Protein AF-A0A974UYL1-F1 (afdb_monomer)

Radius of gyration: 29.43 Å; Cα contacts (8 Å, |Δi|>4): 191; chains: 1; bounding box: 77×41×79 Å

Mean predicted aligned error: 15.32 Å

Foldseek 3Di:
DDDDDPVVVVVVVVVVVVVVVVVVVVVVVVVVVVPPPPPPPVPPPPPPDPPDDQDDPVQVVLLVVLLVVLCVLLVADQAAEAEAAPVRVVCVVVVNDVPLFDARYDYDYRPQGSLQSSLSSQLRVLQNLLCVVQVGNVSSCVVQNDVRSSLLSQLLSVVSVRHHPPPPPPPDSPDDDPVSNVSSVVSSVSHD

pLDDT: mean 71.28, std 19.1, range [37.62, 94.44]

Structure (mmCIF, N/CA/C/O backbone):
data_AF-A0A974UYL1-F1
#
_entry.id   AF-A0A974UYL1-F1
#
loop_
_atom_site.group_PDB
_atom_site.id
_atom_site.type_symbol
_atom_site.label_atom_id
_atom_site.label_alt_id
_atom_site.label_comp_id
_atom_site.label_asym_id
_atom_site.label_entity_id
_atom_site.label_seq_id
_atom_site.pdbx_PDB_ins_code
_atom_site.Cartn_x
_atom_site.Cartn_y
_atom_site.Cartn_z
_atom_site.occupancy
_atom_site.B_iso_or_equiv
_atom_site.auth_seq_id
_atom_site.auth_comp_id
_atom_site.auth_asym_id
_atom_site.auth_atom_id
_atom_site.pdbx_PDB_model_num
ATOM 1 N N . MET A 1 1 ? 59.253 -11.471 -65.576 1.00 41.75 1 MET A N 1
ATOM 2 C CA . MET A 1 1 ? 58.438 -11.298 -64.353 1.00 41.75 1 MET A CA 1
ATOM 3 C C . MET A 1 1 ? 59.061 -10.181 -63.533 1.00 41.75 1 MET A C 1
ATOM 5 O O . MET A 1 1 ? 60.196 -10.333 -63.103 1.00 41.75 1 MET A O 1
ATOM 9 N N . VAL A 1 2 ? 58.387 -9.035 -63.416 1.00 43.97 2 VAL A N 1
ATOM 10 C CA . VAL A 1 2 ? 58.889 -7.870 -62.668 1.00 43.97 2 VAL A CA 1
ATOM 11 C C . VAL A 1 2 ? 58.332 -7.954 -61.250 1.00 43.97 2 VAL A C 1
ATOM 13 O O . VAL A 1 2 ? 57.129 -7.807 -61.052 1.00 43.97 2 VAL A O 1
ATOM 16 N N . PHE A 1 3 ? 59.191 -8.238 -60.271 1.00 47.47 3 PHE A N 1
ATOM 17 C CA . PHE A 1 3 ? 58.815 -8.229 -58.858 1.00 47.47 3 PHE A CA 1
ATOM 18 C C . PHE A 1 3 ? 58.753 -6.777 -58.362 1.00 47.47 3 PHE A C 1
ATOM 20 O O . PHE A 1 3 ? 59.776 -6.095 -58.302 1.00 47.47 3 PHE A O 1
ATOM 27 N N . LYS A 1 4 ? 57.546 -6.293 -58.033 1.00 44.91 4 LYS A N 1
ATOM 28 C CA . LYS A 1 4 ? 57.342 -4.993 -57.367 1.00 44.91 4 LYS A CA 1
ATOM 29 C C . LYS A 1 4 ? 57.967 -5.007 -55.968 1.00 44.91 4 LYS A C 1
ATOM 31 O O . LYS A 1 4 ? 57.923 -6.029 -55.280 1.00 44.91 4 LYS A O 1
ATOM 36 N N . LYS A 1 5 ? 58.543 -3.875 -55.551 1.00 52.38 5 LYS A N 1
ATOM 37 C CA . LYS A 1 5 ? 59.249 -3.741 -54.269 1.00 52.38 5 LYS A CA 1
ATOM 38 C C . LYS A 1 5 ? 58.260 -3.772 -53.089 1.00 52.38 5 LYS A C 1
ATOM 40 O O . LYS A 1 5 ? 57.139 -3.292 -53.233 1.00 52.38 5 LYS A O 1
ATOM 45 N N . PRO A 1 6 ? 58.703 -4.203 -51.890 1.00 53.56 6 PRO A N 1
ATOM 46 C CA . PRO A 1 6 ? 57.883 -4.292 -50.673 1.00 53.56 6 PRO A CA 1
ATOM 47 C C . PRO A 1 6 ? 57.124 -3.048 -50.238 1.00 53.56 6 PRO A C 1
ATOM 49 O O . PRO A 1 6 ? 56.168 -3.111 -49.472 1.00 53.56 6 PRO A O 1
ATOM 52 N N . ARG A 1 7 ? 57.569 -1.900 -50.729 1.00 51.84 7 ARG A N 1
ATOM 53 C CA . ARG A 1 7 ? 57.049 -0.593 -50.364 1.00 51.84 7 ARG A CA 1
ATOM 54 C C . ARG A 1 7 ? 55.801 -0.205 -51.164 1.00 51.84 7 ARG A C 1
ATOM 56 O O . ARG A 1 7 ? 55.046 0.646 -50.709 1.00 51.84 7 ARG A O 1
ATOM 63 N N . ASP A 1 8 ? 55.561 -0.862 -52.298 1.00 52.78 8 ASP A N 1
ATOM 64 C CA . ASP A 1 8 ? 54.453 -0.537 -53.200 1.00 52.78 8 ASP A CA 1
ATOM 65 C C . ASP A 1 8 ? 53.133 -1.165 -52.713 1.00 52.78 8 ASP A C 1
ATOM 67 O O . ASP A 1 8 ? 52.063 -0.587 -52.873 1.00 52.78 8 ASP A O 1
ATOM 71 N N . TRP A 1 9 ? 53.203 -2.301 -52.011 1.00 51.22 9 TRP A N 1
ATOM 72 C CA . TRP A 1 9 ? 52.025 -3.040 -51.535 1.00 51.22 9 TRP A CA 1
ATOM 73 C C . TRP A 1 9 ? 51.302 -2.323 -50.389 1.00 51.22 9 TRP A C 1
ATOM 75 O O . TRP A 1 9 ? 50.082 -2.390 -50.279 1.00 51.22 9 TRP A O 1
ATOM 85 N N . ALA A 1 10 ? 52.053 -1.621 -49.537 1.00 56.03 10 ALA A N 1
ATOM 86 C CA . ALA A 1 10 ? 51.500 -0.892 -48.398 1.00 56.03 10 ALA A CA 1
ATOM 87 C C . ALA A 1 10 ? 50.715 0.357 -48.834 1.00 56.03 10 ALA A C 1
ATOM 89 O O . ALA A 1 10 ? 49.712 0.701 -48.211 1.00 56.03 10 ALA A O 1
ATOM 90 N N . LEU A 1 11 ? 51.143 1.009 -49.921 1.00 56.06 11 LEU A N 1
ATOM 91 C CA . LEU A 1 11 ? 50.432 2.143 -50.514 1.00 56.06 11 LEU A CA 1
ATOM 92 C C . LEU A 1 11 ? 49.165 1.694 -51.250 1.00 56.06 11 LEU A C 1
ATOM 94 O O . LEU A 1 11 ? 48.119 2.314 -51.067 1.00 56.06 11 LEU A O 1
ATOM 98 N N . ASP A 1 12 ? 49.231 0.584 -51.991 1.00 53.94 12 ASP A N 1
ATOM 99 C CA . ASP A 1 12 ? 48.063 0.009 -52.671 1.00 53.94 12 ASP A CA 1
ATOM 100 C C . ASP A 1 12 ? 46.996 -0.473 -51.656 1.00 53.94 12 ASP A C 1
ATOM 102 O O . ASP A 1 12 ? 45.798 -0.265 -51.861 1.00 53.94 12 ASP A O 1
ATOM 106 N N . LEU A 1 13 ? 47.411 -1.031 -50.508 1.00 55.44 13 LEU A N 1
ATOM 107 C CA . LEU A 1 13 ? 46.502 -1.452 -49.433 1.00 55.44 13 LEU A CA 1
ATOM 108 C C . LEU A 1 13 ? 45.877 -0.258 -48.686 1.00 55.44 13 LEU A C 1
ATOM 110 O O . LEU A 1 13 ? 44.691 -0.286 -48.359 1.00 55.44 13 LEU A O 1
ATOM 114 N N . ALA A 1 14 ? 46.646 0.810 -48.447 1.00 55.88 14 ALA A N 1
ATOM 115 C CA . ALA A 1 14 ? 46.153 2.027 -47.800 1.00 55.88 14 ALA A CA 1
ATOM 116 C C . ALA A 1 14 ? 45.167 2.810 -48.690 1.00 55.88 14 ALA A C 1
ATOM 118 O O . ALA A 1 14 ? 44.174 3.342 -48.183 1.00 55.88 14 ALA A O 1
ATOM 119 N N . LEU A 1 15 ? 45.382 2.837 -50.014 1.00 56.31 15 LEU A N 1
ATOM 120 C CA . LEU A 1 15 ? 44.419 3.410 -50.963 1.00 56.31 15 LEU A CA 1
ATOM 121 C C . LEU A 1 15 ? 43.129 2.579 -51.054 1.00 56.31 15 LEU A C 1
ATOM 123 O O . LEU A 1 15 ? 42.038 3.144 -51.098 1.00 56.31 15 LEU A O 1
ATOM 127 N N . ALA A 1 16 ? 43.226 1.246 -51.030 1.00 55.12 16 ALA A N 1
ATOM 128 C CA . ALA A 1 16 ? 42.050 0.374 -51.046 1.00 55.12 16 ALA A CA 1
ATO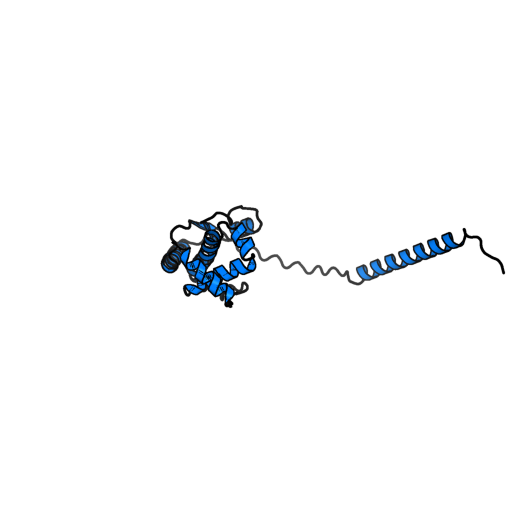M 129 C C . ALA A 1 16 ? 41.200 0.506 -49.764 1.00 55.12 16 ALA A C 1
ATOM 131 O O . ALA A 1 16 ? 39.971 0.549 -49.835 1.00 55.12 16 ALA A O 1
ATOM 132 N N . LEU A 1 17 ? 41.841 0.639 -48.597 1.00 53.53 17 LEU A N 1
ATOM 133 C CA . LEU A 1 17 ? 41.166 0.866 -47.312 1.00 53.53 17 LEU A CA 1
ATOM 134 C C . LEU A 1 17 ? 40.495 2.243 -47.234 1.00 53.53 17 LEU A C 1
ATOM 136 O O . LEU A 1 17 ? 39.366 2.347 -46.757 1.00 53.53 17 LEU A O 1
ATOM 140 N N . THR A 1 18 ? 41.139 3.296 -47.742 1.00 53.12 18 THR A N 1
ATOM 141 C CA . THR A 1 18 ? 40.546 4.645 -47.754 1.00 53.12 18 THR A CA 1
ATOM 142 C C . THR A 1 18 ? 39.384 4.765 -48.746 1.00 53.12 18 THR A C 1
ATOM 144 O O . THR A 1 18 ? 38.374 5.385 -48.412 1.00 53.12 18 THR A O 1
ATOM 147 N N . ALA A 1 19 ? 39.447 4.097 -49.903 1.00 50.91 19 ALA A N 1
ATOM 148 C CA . ALA A 1 19 ? 38.322 4.015 -50.839 1.00 50.91 19 ALA A CA 1
ATOM 149 C C . ALA A 1 19 ? 37.135 3.197 -50.281 1.00 50.91 19 ALA A C 1
ATOM 151 O O . ALA A 1 19 ? 35.979 3.568 -50.487 1.00 50.91 19 ALA A O 1
ATOM 152 N N . GLY A 1 20 ? 37.403 2.123 -49.526 1.00 45.56 20 GLY A N 1
ATOM 153 C CA . GLY A 1 20 ? 36.366 1.303 -48.884 1.00 45.56 20 GLY A CA 1
ATOM 154 C C . GLY A 1 20 ? 35.629 2.015 -47.742 1.00 45.56 20 GLY A C 1
ATOM 155 O O . GLY A 1 20 ? 34.409 1.904 -47.628 1.00 45.56 20 GLY A O 1
ATOM 156 N N . ILE A 1 21 ? 36.345 2.802 -46.930 1.00 54.41 21 ILE A N 1
ATOM 157 C CA . ILE A 1 21 ? 35.752 3.583 -45.829 1.00 54.41 21 ILE A CA 1
ATOM 158 C C . ILE A 1 21 ? 34.912 4.753 -46.371 1.00 54.41 21 ILE A C 1
ATOM 160 O O . ILE A 1 21 ? 33.841 5.040 -45.834 1.00 54.41 21 ILE A O 1
ATOM 164 N N . ALA A 1 22 ? 35.334 5.381 -47.475 1.00 48.03 22 ALA A N 1
ATOM 165 C CA . ALA A 1 22 ? 34.561 6.440 -48.125 1.00 48.03 22 ALA A CA 1
ATOM 166 C C . ALA A 1 22 ? 33.220 5.931 -48.694 1.00 48.03 22 ALA A C 1
ATOM 168 O O . ALA A 1 22 ? 32.205 6.614 -48.560 1.00 48.03 22 ALA A O 1
ATOM 169 N N . LEU A 1 23 ? 33.173 4.715 -49.256 1.00 47.19 23 LEU A N 1
ATOM 170 C CA . LEU A 1 23 ? 31.922 4.119 -49.751 1.00 47.19 23 LEU A CA 1
ATOM 171 C C . LEU A 1 23 ? 30.934 3.767 -48.623 1.00 47.19 23 LEU A C 1
ATOM 173 O O . LEU A 1 23 ? 29.727 3.947 -48.785 1.00 47.19 23 LEU A O 1
ATOM 177 N N . LEU A 1 24 ? 31.432 3.319 -47.466 1.00 47.91 24 LEU A N 1
ATOM 178 C CA . LEU A 1 24 ? 30.606 3.040 -46.283 1.00 47.91 24 LEU A CA 1
ATOM 179 C C . LEU A 1 24 ? 30.013 4.317 -45.666 1.00 47.91 24 LEU A C 1
ATOM 181 O O . LEU A 1 24 ? 28.849 4.317 -45.262 1.00 47.91 24 LEU A O 1
ATOM 185 N N . ALA A 1 25 ? 30.767 5.420 -45.652 1.00 49.16 25 ALA A N 1
ATOM 186 C CA . ALA A 1 25 ? 30.277 6.710 -45.167 1.00 49.16 25 ALA A CA 1
ATOM 187 C C . ALA A 1 25 ? 29.194 7.311 -46.084 1.00 49.16 25 ALA A C 1
ATOM 189 O O . ALA A 1 25 ? 28.197 7.838 -45.594 1.00 49.16 25 ALA A O 1
ATOM 190 N N . VAL A 1 26 ? 29.336 7.176 -47.409 1.00 51.06 26 VAL A N 1
ATOM 191 C CA . VAL A 1 26 ? 28.328 7.661 -48.372 1.00 51.06 26 VAL A CA 1
ATOM 192 C C . VAL A 1 26 ? 27.038 6.831 -48.311 1.00 51.06 26 VAL A C 1
ATOM 194 O O . VAL A 1 26 ? 25.949 7.400 -48.387 1.00 51.06 26 VAL A O 1
ATOM 197 N N . MET A 1 27 ? 27.120 5.511 -48.087 1.00 42.34 27 MET A N 1
ATOM 198 C CA . MET A 1 27 ? 25.914 4.686 -47.922 1.00 42.34 27 MET A CA 1
ATOM 199 C C . MET A 1 27 ? 25.158 4.959 -46.613 1.00 42.34 27 MET A C 1
ATOM 201 O O . MET A 1 27 ? 23.929 4.942 -46.626 1.00 42.34 27 MET A O 1
ATOM 205 N N . MET A 1 28 ? 25.837 5.274 -45.503 1.00 40.97 28 MET A N 1
ATOM 206 C CA . MET A 1 28 ? 25.134 5.630 -44.259 1.00 40.97 28 MET A CA 1
ATOM 207 C C . MET A 1 28 ? 24.399 6.974 -44.354 1.00 40.97 28 MET A C 1
ATOM 209 O O . MET A 1 28 ? 23.295 7.102 -43.829 1.00 40.97 28 MET A O 1
ATOM 213 N N . VAL A 1 29 ? 24.943 7.955 -45.081 1.00 45.56 29 VAL A N 1
ATOM 214 C CA . VAL A 1 29 ? 24.267 9.250 -45.291 1.00 45.56 29 VAL A CA 1
ATOM 215 C C . VAL A 1 29 ? 23.035 9.103 -46.198 1.00 45.56 29 VAL A C 1
ATOM 217 O O . VAL A 1 29 ? 22.019 9.753 -45.959 1.00 45.56 29 VAL A O 1
ATOM 220 N N . ALA A 1 30 ? 23.069 8.200 -47.184 1.00 45.12 30 ALA A N 1
ATOM 221 C CA . ALA A 1 30 ? 21.924 7.941 -48.062 1.00 45.12 30 ALA A CA 1
ATOM 222 C C . ALA A 1 30 ? 20.761 7.217 -47.353 1.00 45.12 30 ALA A C 1
ATOM 224 O O . ALA A 1 30 ? 19.601 7.508 -47.640 1.00 45.12 30 ALA A O 1
ATOM 225 N N . VAL A 1 31 ? 21.045 6.329 -46.391 1.00 44.03 31 VAL A N 1
ATOM 226 C CA . VAL A 1 31 ? 19.997 5.659 -45.594 1.00 44.03 31 VAL A CA 1
ATOM 227 C C . VAL A 1 31 ? 19.346 6.625 -44.598 1.00 44.03 31 VAL A C 1
ATOM 229 O O . VAL A 1 31 ? 18.134 6.572 -44.411 1.00 44.03 31 VAL A O 1
ATOM 232 N N . VAL A 1 32 ? 20.106 7.565 -44.027 1.00 45.31 32 VAL A N 1
ATOM 233 C CA . VAL A 1 32 ? 19.565 8.574 -43.096 1.00 45.31 32 VAL A CA 1
ATOM 234 C C . VAL A 1 32 ? 18.711 9.631 -43.815 1.00 45.31 32 VAL A C 1
ATOM 236 O O . VAL A 1 32 ? 17.744 10.131 -43.243 1.00 45.31 32 VAL A O 1
ATOM 239 N N . LEU A 1 33 ? 19.000 9.939 -45.085 1.00 44.81 33 LEU A N 1
ATOM 240 C CA . LEU A 1 33 ? 18.222 10.909 -45.870 1.00 44.81 33 LEU A CA 1
ATOM 241 C C . LEU A 1 33 ? 16.961 10.319 -46.526 1.00 44.81 33 LEU A C 1
ATOM 243 O O . LEU A 1 33 ? 16.044 11.074 -46.839 1.00 44.81 33 LEU A O 1
ATOM 247 N N . ALA A 1 34 ? 16.869 8.998 -46.703 1.00 44.62 34 ALA A N 1
ATOM 248 C CA . ALA A 1 34 ? 15.691 8.357 -47.299 1.00 44.62 34 ALA A CA 1
ATOM 249 C C . ALA A 1 34 ? 14.538 8.111 -46.302 1.00 44.62 34 ALA A C 1
ATOM 251 O O . ALA A 1 34 ? 13.415 7.847 -46.726 1.00 44.62 34 ALA A O 1
ATOM 252 N N . THR A 1 35 ? 14.779 8.225 -44.991 1.00 49.81 35 THR A N 1
ATOM 253 C CA . THR A 1 35 ? 13.751 8.049 -43.942 1.00 49.81 35 THR A CA 1
ATOM 254 C C . THR A 1 35 ? 13.402 9.341 -43.199 1.00 49.81 35 THR A C 1
ATOM 256 O O . THR A 1 35 ? 12.561 9.332 -42.306 1.00 49.81 35 THR A O 1
ATOM 259 N N . GLY A 1 36 ? 14.043 10.457 -43.549 1.00 44.50 36 GLY A N 1
ATOM 260 C CA . GLY A 1 36 ? 13.916 11.740 -42.863 1.00 44.50 36 GLY A CA 1
ATOM 261 C C . GLY A 1 36 ? 12.903 12.683 -43.503 1.00 44.50 36 GLY A C 1
ATOM 262 O O . GLY A 1 36 ? 13.255 13.811 -43.831 1.00 44.50 36 GLY A O 1
ATOM 263 N N . ALA A 1 37 ? 11.652 12.256 -43.676 1.00 47.06 37 ALA A N 1
ATOM 264 C CA . ALA A 1 37 ? 10.565 13.228 -43.681 1.00 47.06 37 ALA A CA 1
ATOM 265 C C . ALA A 1 37 ? 10.282 13.557 -42.207 1.00 47.06 37 ALA A C 1
ATOM 267 O O . ALA A 1 37 ? 9.832 12.667 -41.482 1.00 47.06 37 ALA A O 1
ATOM 268 N N . PRO A 1 38 ? 10.549 14.780 -41.713 1.00 46.09 38 PRO A N 1
ATOM 269 C CA . PRO A 1 38 ? 10.003 15.179 -40.435 1.00 46.09 38 PRO A CA 1
ATOM 270 C C . PRO A 1 38 ? 8.501 15.318 -40.658 1.00 46.09 38 PRO A C 1
ATOM 272 O O . PRO A 1 38 ? 8.006 16.357 -41.092 1.00 46.09 38 PRO A O 1
ATOM 275 N N . CYS A 1 39 ? 7.755 14.255 -40.373 1.00 41.88 39 CYS A N 1
ATOM 276 C CA . CYS A 1 39 ? 6.398 14.431 -39.906 1.00 41.88 39 CYS A CA 1
ATOM 277 C C . CYS A 1 39 ? 6.520 15.241 -38.613 1.00 41.88 39 CYS A C 1
ATOM 279 O O . CYS A 1 39 ? 6.603 14.685 -37.522 1.00 41.88 39 CYS A O 1
ATOM 281 N N . VAL A 1 40 ? 6.538 16.569 -38.741 1.00 45.91 40 VAL A N 1
ATOM 282 C CA . VAL A 1 40 ? 5.974 17.449 -37.726 1.00 45.91 40 VAL A CA 1
ATOM 283 C C . VAL A 1 40 ? 4.478 17.158 -37.775 1.00 45.91 40 VAL A C 1
ATOM 285 O O . VAL A 1 40 ? 3.688 17.900 -38.345 1.00 45.91 40 VAL A O 1
ATOM 288 N N . ALA A 1 41 ? 4.103 15.974 -37.290 1.00 45.50 41 ALA A N 1
ATOM 289 C CA . ALA A 1 41 ? 2.798 15.818 -36.706 1.00 45.50 41 ALA A CA 1
ATOM 290 C C . ALA A 1 41 ? 2.812 16.841 -35.580 1.00 45.50 41 ALA A C 1
ATOM 292 O O . ALA A 1 41 ? 3.700 16.774 -34.723 1.00 45.50 41 ALA A O 1
ATOM 293 N N . ASP A 1 42 ? 1.922 17.829 -35.663 1.00 43.34 42 ASP A N 1
ATOM 294 C CA . ASP A 1 42 ? 1.614 18.693 -34.536 1.00 43.34 42 ASP A CA 1
ATOM 295 C C . ASP A 1 42 ? 1.589 17.797 -33.305 1.00 43.34 42 ASP A C 1
ATOM 297 O O . ASP A 1 42 ? 0.796 16.850 -33.237 1.00 43.34 42 ASP A O 1
ATOM 301 N N . ALA A 1 43 ? 2.558 17.996 -32.405 1.00 45.06 43 ALA A N 1
ATOM 302 C CA . ALA A 1 43 ? 2.572 17.268 -31.155 1.00 45.06 43 ALA A CA 1
ATOM 303 C C . ALA A 1 43 ? 1.183 17.512 -30.565 1.00 45.06 43 ALA A C 1
ATOM 305 O O . ALA A 1 43 ? 0.829 18.687 -30.423 1.00 45.06 43 ALA A O 1
ATOM 306 N N . PRO A 1 44 ? 0.369 16.463 -30.326 1.00 45.66 44 PRO A N 1
ATOM 307 C CA . PRO A 1 44 ? -0.966 16.660 -29.798 1.00 45.66 44 PRO A CA 1
ATOM 308 C C . PRO A 1 44 ? -0.799 17.543 -28.576 1.00 45.66 44 PRO A C 1
ATOM 310 O O . PRO A 1 44 ? 0.011 17.222 -27.699 1.00 45.66 44 PRO A O 1
ATOM 313 N N . GLU A 1 45 ? -1.455 18.705 -28.612 1.00 41.84 45 GLU A N 1
ATOM 314 C CA . GLU A 1 45 ? -1.390 19.702 -27.558 1.00 41.84 45 GLU A CA 1
ATOM 315 C C . GLU A 1 45 ? -1.572 18.939 -26.253 1.00 41.84 45 GLU A C 1
ATOM 317 O O . GLU A 1 45 ? -2.584 18.253 -26.077 1.00 41.84 45 GLU A O 1
ATOM 322 N N . ARG A 1 46 ? -0.504 18.900 -25.438 1.00 37.62 46 ARG A N 1
ATOM 323 C CA . ARG A 1 46 ? -0.451 18.041 -24.254 1.00 37.62 46 ARG A CA 1
ATOM 324 C C . ARG A 1 46 ? -1.734 18.362 -23.485 1.00 37.62 46 ARG A C 1
ATOM 326 O O . ARG A 1 46 ? -1.906 19.547 -23.183 1.00 37.62 46 ARG A O 1
ATOM 333 N N . PRO A 1 47 ? -2.647 17.390 -23.259 1.00 43.56 47 PRO A N 1
ATOM 334 C CA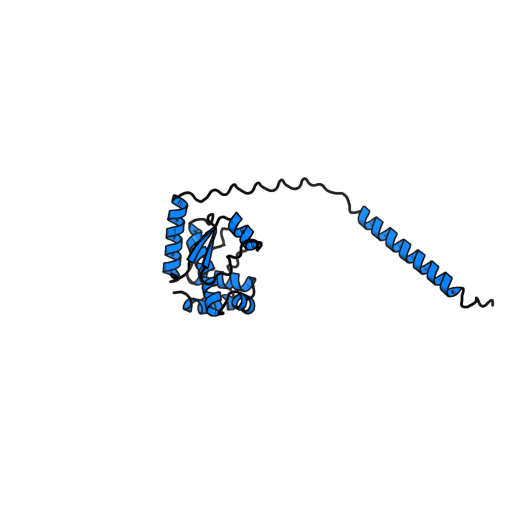 . PRO A 1 47 ? -3.918 17.671 -22.608 1.00 43.56 47 PRO A CA 1
ATOM 335 C C . PRO A 1 47 ? -3.611 18.514 -21.383 1.00 43.56 47 PRO A C 1
ATOM 337 O O . PRO A 1 47 ? -2.741 18.117 -20.602 1.00 43.56 47 PRO A O 1
ATOM 340 N N . GLN A 1 48 ? -4.202 19.711 -21.289 1.00 38.00 48 GLN A N 1
ATOM 341 C CA . GLN A 1 48 ? -3.974 20.558 -20.125 1.00 38.00 48 GLN A CA 1
ATOM 342 C C . GLN A 1 48 ? -4.222 19.682 -18.903 1.00 38.00 48 GLN A C 1
ATOM 344 O O . GLN A 1 48 ? -5.301 19.090 -18.798 1.00 38.00 48 GLN A O 1
ATOM 349 N N . GLU A 1 49 ? -3.203 19.542 -18.048 1.00 42.47 49 GLU A N 1
ATOM 350 C CA . GLU A 1 49 ? -3.354 18.822 -16.790 1.00 42.47 49 GLU A CA 1
ATOM 351 C C . GLU A 1 49 ? -4.614 19.380 -16.124 1.00 42.47 49 GLU A C 1
ATOM 353 O O . GLU A 1 49 ? -4.732 20.609 -15.991 1.00 42.47 49 GLU A O 1
ATOM 358 N N . PRO A 1 50 ? -5.602 18.524 -15.803 1.00 39.28 50 PRO A N 1
ATOM 359 C CA . PRO A 1 50 ? -6.804 18.968 -15.127 1.00 39.28 50 PRO A CA 1
ATOM 360 C C . PRO A 1 50 ? -6.378 19.819 -13.941 1.00 39.28 50 PRO A C 1
ATOM 362 O O . PRO A 1 50 ? -5.511 19.413 -13.178 1.00 39.28 50 PRO A O 1
ATOM 365 N N . LYS A 1 51 ? -6.934 21.022 -13.803 1.00 38.34 51 LYS A N 1
ATOM 366 C CA . LYS A 1 51 ? -6.609 21.890 -12.673 1.00 38.34 51 LYS A CA 1
ATOM 367 C C . LYS A 1 51 ? -7.076 21.175 -11.405 1.00 38.34 51 LYS A C 1
ATOM 369 O O . LYS A 1 51 ? -8.276 21.147 -11.132 1.00 38.34 51 LYS A O 1
ATOM 374 N N . ILE A 1 52 ? -6.153 20.557 -10.673 1.00 46.62 52 ILE A N 1
ATOM 375 C CA . ILE A 1 52 ? -6.492 19.717 -9.528 1.00 46.62 52 ILE A CA 1
ATOM 376 C C . ILE A 1 52 ? -6.826 20.635 -8.360 1.00 46.62 52 ILE A C 1
ATOM 378 O O . ILE A 1 52 ? -5.973 21.195 -7.675 1.00 46.62 52 ILE A O 1
ATOM 382 N N . THR A 1 53 ? -8.117 20.854 -8.164 1.00 48.31 53 THR A N 1
ATOM 383 C CA . THR A 1 53 ? -8.633 21.484 -6.954 1.00 48.31 53 THR A CA 1
ATOM 384 C C . THR A 1 53 ? -8.668 20.462 -5.829 1.00 48.31 53 THR A C 1
ATOM 386 O O . THR A 1 53 ? -9.093 19.328 -6.047 1.00 48.31 53 THR A O 1
ATOM 389 N N . ALA A 1 54 ? -8.271 20.877 -4.622 1.00 51.50 54 ALA A N 1
ATOM 390 C CA . ALA A 1 54 ? -8.427 20.064 -3.421 1.00 51.50 54 ALA A CA 1
ATOM 391 C C . ALA A 1 54 ? -9.867 19.514 -3.326 1.00 51.50 54 ALA A C 1
ATOM 393 O O . ALA A 1 54 ? -10.815 20.246 -3.645 1.00 51.50 54 ALA A O 1
ATOM 394 N N . PRO A 1 55 ? -10.048 18.251 -2.904 1.00 56.50 55 PRO A N 1
ATOM 395 C CA . PRO A 1 55 ? -11.364 17.638 -2.811 1.00 56.50 55 PRO A CA 1
ATOM 396 C C . PRO A 1 55 ? -12.282 18.491 -1.933 1.00 56.50 55 PRO A C 1
ATOM 398 O O . PRO A 1 55 ? -11.892 18.945 -0.856 1.00 56.50 55 PRO A O 1
ATOM 401 N N . GLY A 1 56 ? -13.511 18.724 -2.402 1.00 56.47 56 GLY A N 1
ATOM 402 C CA . GLY A 1 56 ? -14.520 19.428 -1.614 1.00 56.47 56 GLY A CA 1
ATOM 403 C C . GLY A 1 56 ? -14.828 18.693 -0.297 1.00 56.47 56 GLY A C 1
ATOM 404 O O . GLY A 1 56 ? -14.590 17.489 -0.195 1.00 56.47 56 GLY A O 1
ATOM 405 N N . PRO A 1 57 ? -15.423 19.365 0.705 1.00 61.34 57 PRO A N 1
ATOM 406 C CA . PRO A 1 57 ? -15.598 18.813 2.056 1.00 61.34 57 PRO A CA 1
ATOM 407 C C . PRO A 1 57 ? -16.353 17.472 2.094 1.00 61.34 57 PRO A C 1
ATOM 409 O O . PRO A 1 57 ? -15.985 16.575 2.841 1.00 61.34 57 PRO A O 1
ATOM 412 N N . LYS A 1 58 ? -17.338 17.265 1.207 1.00 61.41 58 LYS A N 1
ATOM 413 C CA . LYS A 1 58 ? -18.068 15.985 1.103 1.00 61.41 58 LYS A CA 1
ATOM 414 C C . LYS A 1 58 ? -17.188 14.803 0.673 1.00 61.41 58 LYS A C 1
ATOM 416 O O . LYS A 1 58 ? -17.469 13.668 1.047 1.00 61.41 58 LYS A O 1
ATOM 421 N N . VAL A 1 59 ? -16.157 15.061 -0.132 1.00 73.19 59 VAL A N 1
ATOM 422 C CA . VAL A 1 59 ? -15.197 14.040 -0.573 1.00 73.19 59 VAL A CA 1
ATOM 423 C C . VAL A 1 59 ? -14.249 13.698 0.578 1.00 73.19 59 VAL A C 1
ATOM 425 O O . VAL A 1 59 ? -14.002 12.522 0.813 1.00 73.19 59 VAL A O 1
ATOM 428 N N . GLN A 1 60 ? -13.831 14.692 1.368 1.00 78.38 60 GLN A N 1
ATOM 429 C CA . GLN A 1 60 ? -12.982 14.490 2.550 1.00 78.38 60 GLN A CA 1
ATOM 430 C C . GLN A 1 60 ? -13.683 13.688 3.660 1.00 78.38 60 GLN A C 1
ATOM 432 O O . GLN A 1 60 ? -13.083 12.775 4.230 1.00 78.38 60 GLN A O 1
ATOM 437 N N . ASP A 1 61 ? -14.961 13.963 3.939 1.00 85.12 61 ASP A N 1
ATOM 438 C CA . ASP A 1 61 ? -15.741 13.202 4.932 1.00 85.12 61 ASP A CA 1
ATOM 439 C C . ASP A 1 61 ? -15.856 11.723 4.541 1.00 85.12 61 ASP A C 1
ATOM 441 O O . ASP A 1 61 ? -15.729 10.806 5.355 1.00 85.12 61 ASP A O 1
ATOM 445 N N . CYS A 1 62 ? -16.091 11.488 3.254 1.00 88.19 62 CYS A N 1
ATOM 446 C CA . CYS A 1 62 ? -16.188 10.162 2.681 1.00 88.19 62 CYS A CA 1
ATOM 447 C C . CYS A 1 62 ? -14.848 9.415 2.721 1.00 88.19 62 CYS A C 1
ATOM 449 O O . CYS A 1 62 ? -14.792 8.302 3.236 1.00 88.19 62 CYS A O 1
ATOM 451 N N . GLN A 1 63 ? -13.772 10.055 2.264 1.00 88.81 63 GLN A N 1
ATOM 452 C CA . GLN A 1 63 ? -12.402 9.548 2.344 1.00 88.81 63 GLN A CA 1
ATOM 453 C C . GLN A 1 63 ? -12.013 9.180 3.783 1.00 88.81 63 GLN A C 1
ATOM 455 O O . GLN A 1 63 ? -11.477 8.102 4.024 1.00 88.81 63 GLN A O 1
ATOM 460 N N . THR A 1 64 ? -12.361 10.022 4.759 1.00 90.75 64 THR A N 1
ATOM 461 C CA . THR A 1 64 ? -12.115 9.749 6.183 1.00 90.75 64 THR A CA 1
ATOM 462 C C . THR A 1 64 ? -12.835 8.485 6.659 1.00 90.75 64 THR A C 1
ATOM 464 O O . THR A 1 64 ? -12.237 7.646 7.334 1.00 90.75 64 THR A O 1
ATOM 467 N N . ARG A 1 65 ? -14.111 8.314 6.291 1.00 93.69 65 ARG A N 1
ATOM 468 C CA . ARG A 1 65 ? -14.899 7.129 6.663 1.00 93.69 65 ARG A CA 1
ATOM 469 C C . ARG A 1 65 ? -14.354 5.851 6.025 1.00 93.69 65 ARG A C 1
ATOM 471 O O . ARG A 1 65 ? -14.247 4.836 6.705 1.00 93.69 65 ARG A O 1
ATOM 478 N N . GLU A 1 66 ? -14.021 5.885 4.739 1.00 93.00 66 GLU A N 1
ATOM 479 C CA . GLU A 1 66 ? -13.492 4.707 4.043 1.00 93.00 66 GLU A CA 1
ATOM 480 C C . GLU A 1 66 ? -12.086 4.343 4.532 1.00 93.00 66 GLU A C 1
ATOM 482 O O . GLU A 1 66 ? -11.769 3.162 4.665 1.00 93.00 66 GLU A O 1
ATOM 487 N N . LEU A 1 67 ? -11.271 5.336 4.904 1.00 93.75 67 LEU A N 1
ATOM 488 C CA . LEU A 1 67 ? -10.010 5.080 5.590 1.00 93.75 67 LEU A CA 1
ATOM 489 C C . LEU A 1 67 ? -10.243 4.389 6.941 1.00 93.75 67 LEU A C 1
ATOM 491 O O . LEU A 1 67 ? -9.572 3.406 7.235 1.00 93.75 67 LEU A O 1
ATOM 495 N N . ALA A 1 68 ? -11.197 4.860 7.751 1.00 94.12 68 ALA A N 1
ATOM 496 C CA . ALA A 1 68 ? -11.535 4.207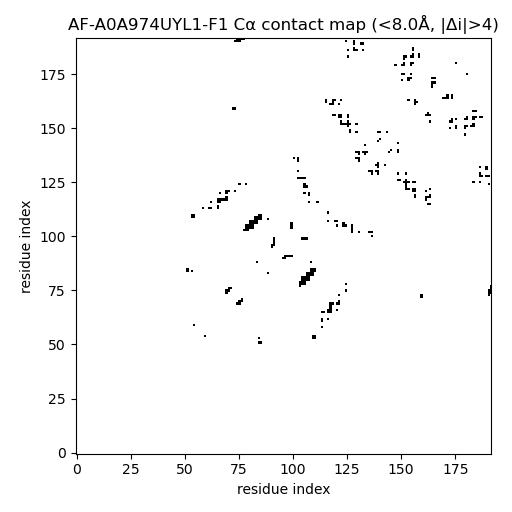 9.018 1.00 94.12 68 ALA A CA 1
ATOM 497 C C . ALA A 1 68 ? -11.987 2.752 8.808 1.00 94.12 68 ALA A C 1
ATOM 499 O O . ALA A 1 68 ? -11.500 1.858 9.491 1.00 94.12 68 ALA A O 1
ATOM 500 N N . LYS A 1 69 ? -12.820 2.495 7.792 1.00 93.50 69 LYS A N 1
ATOM 501 C CA . LYS A 1 69 ? -13.231 1.138 7.411 1.00 93.50 69 LYS A CA 1
ATOM 502 C C . LYS A 1 69 ? -12.038 0.249 7.053 1.00 93.50 69 LYS A C 1
ATOM 504 O O . LYS A 1 69 ? -11.999 -0.896 7.488 1.00 93.50 69 LYS A O 1
ATOM 509 N N . ALA A 1 70 ? -11.077 0.751 6.274 1.00 92.44 70 ALA A N 1
ATOM 510 C CA . ALA A 1 70 ? -9.864 -0.008 5.972 1.00 92.44 70 ALA A CA 1
ATOM 511 C C . ALA A 1 70 ? -9.099 -0.361 7.245 1.00 92.44 70 ALA A C 1
ATOM 513 O O . ALA A 1 70 ? -8.779 -1.527 7.439 1.00 92.44 70 ALA A O 1
ATOM 514 N N . ARG A 1 71 ? -8.881 0.622 8.129 1.00 94.44 71 ARG A N 1
ATOM 515 C CA . ARG A 1 71 ? -8.205 0.406 9.415 1.00 94.44 71 ARG A CA 1
ATOM 516 C C . ARG A 1 71 ? -8.895 -0.668 10.247 1.00 94.44 71 ARG A C 1
ATOM 518 O O . ARG A 1 71 ? -8.215 -1.554 10.740 1.00 94.44 71 ARG A O 1
ATOM 525 N N . ASP A 1 72 ? -10.221 -0.624 10.347 1.00 93.88 72 ASP A N 1
ATOM 526 C CA . ASP A 1 72 ? -11.005 -1.594 11.117 1.00 93.88 72 ASP A CA 1
ATOM 527 C C . ASP A 1 72 ? -10.937 -3.009 10.520 1.00 93.88 72 ASP A C 1
ATOM 529 O O . ASP A 1 72 ? -10.856 -3.992 11.252 1.00 93.88 72 ASP A O 1
ATOM 533 N N . ILE A 1 73 ? -10.965 -3.124 9.188 1.00 91.00 73 ILE A N 1
ATOM 534 C CA . ILE A 1 73 ? -10.921 -4.414 8.486 1.00 91.00 73 ILE A CA 1
ATOM 535 C C . ILE A 1 73 ? -9.526 -5.036 8.560 1.00 91.00 73 ILE A C 1
ATOM 537 O O . ILE A 1 73 ? -9.398 -6.230 8.830 1.00 91.00 73 ILE A O 1
ATOM 541 N N . THR A 1 74 ? -8.486 -4.244 8.300 1.00 88.94 74 THR A N 1
ATOM 542 C CA . THR A 1 74 ? -7.105 -4.733 8.323 1.00 88.94 74 THR A CA 1
ATOM 543 C C . THR A 1 74 ? -6.553 -4.821 9.738 1.00 88.94 74 THR A C 1
ATOM 545 O O . THR A 1 74 ? -5.538 -5.475 9.937 1.00 88.94 74 THR A O 1
ATOM 548 N N . GLY A 1 75 ? -7.180 -4.144 10.704 1.00 89.94 75 GLY A N 1
ATOM 549 C CA . GLY A 1 75 ? -6.624 -3.909 12.029 1.00 89.94 75 GLY A CA 1
ATOM 550 C C . GLY A 1 75 ? -5.322 -3.124 11.945 1.00 89.94 75 GLY A C 1
ATOM 551 O O . GLY A 1 75 ? -4.357 -3.557 12.539 1.00 89.94 75 GLY A O 1
ATOM 552 N N . GLU A 1 76 ? -5.240 -2.059 11.136 1.00 89.94 76 GLU A N 1
ATOM 553 C CA . GLU A 1 76 ? -4.055 -1.184 11.084 1.00 89.94 76 GLU A CA 1
ATOM 554 C C . GLU A 1 76 ? -4.409 0.210 11.595 1.00 89.94 76 GLU A C 1
ATOM 556 O O . GLU A 1 76 ? -5.050 1.000 10.903 1.00 89.94 76 GLU A O 1
ATOM 561 N N . HIS A 1 77 ? -3.962 0.547 12.799 1.00 87.19 77 HIS A N 1
ATOM 562 C CA . HIS A 1 77 ? -4.284 1.813 13.450 1.00 87.19 77 HIS A CA 1
ATOM 563 C C . HIS A 1 77 ? -3.053 2.687 13.726 1.00 87.19 77 HIS A C 1
ATOM 565 O O . HIS A 1 77 ? -3.210 3.893 13.943 1.00 87.19 77 HIS A O 1
ATOM 571 N N . GLU A 1 78 ? -1.842 2.126 13.671 1.00 87.62 78 GLU A N 1
ATOM 572 C CA . GLU A 1 78 ? -0.597 2.818 14.042 1.00 87.62 78 GLU A CA 1
ATOM 573 C C . GLU A 1 78 ? 0.012 3.651 12.898 1.00 87.62 78 GLU A C 1
ATOM 575 O O . GLU A 1 78 ? 0.818 4.547 13.147 1.00 87.62 78 GLU A O 1
ATOM 580 N N . VAL A 1 79 ? -0.368 3.389 11.645 1.00 87.75 79 VAL A N 1
ATOM 581 C CA . VAL A 1 79 ? 0.171 4.092 10.468 1.00 87.75 79 VAL A CA 1
ATOM 582 C C . VAL A 1 79 ? -0.320 5.539 10.364 1.00 87.75 79 VAL A C 1
ATOM 584 O O . VAL A 1 79 ? -1.516 5.830 10.493 1.00 87.75 79 VAL A O 1
ATOM 587 N N . ARG A 1 80 ? 0.599 6.459 10.044 1.00 90.38 80 ARG A N 1
ATOM 588 C CA . ARG A 1 80 ? 0.273 7.833 9.632 1.00 90.38 80 ARG A CA 1
ATOM 589 C C . ARG A 1 80 ? -0.181 7.827 8.175 1.00 90.38 80 ARG A C 1
ATOM 591 O O . ARG A 1 80 ? 0.528 7.300 7.326 1.00 90.38 80 ARG A O 1
ATOM 598 N N . 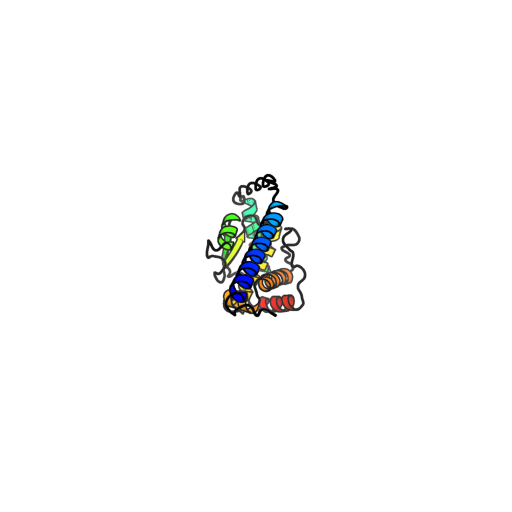VAL A 1 81 ? -1.329 8.437 7.885 1.00 90.00 81 VAL A N 1
ATOM 599 C CA . VAL A 1 81 ? -1.841 8.581 6.515 1.00 90.00 81 VAL A CA 1
ATOM 600 C C . VAL A 1 81 ? -1.792 10.045 6.115 1.00 90.00 81 VAL A C 1
ATOM 602 O O . VAL A 1 81 ? -2.461 10.874 6.733 1.00 90.00 81 VAL A O 1
ATOM 605 N N . ASP A 1 82 ? -1.016 10.339 5.079 1.00 89.12 82 ASP A N 1
ATOM 606 C CA . ASP A 1 82 ? -0.880 11.675 4.518 1.00 89.12 82 ASP A CA 1
ATOM 607 C C . ASP A 1 82 ? -1.649 11.759 3.194 1.00 89.12 82 ASP A C 1
ATOM 609 O O . ASP A 1 82 ? -1.469 10.940 2.291 1.00 89.12 82 ASP A O 1
ATOM 613 N N . TRP A 1 83 ? -2.498 12.778 3.075 1.00 87.12 83 TRP A N 1
ATOM 614 C CA . TRP A 1 83 ? -3.233 13.077 1.850 1.00 87.12 83 TRP A CA 1
ATOM 615 C C . TRP A 1 83 ? -2.434 14.060 1.002 1.00 87.12 83 TRP A C 1
ATOM 617 O O . TRP A 1 83 ? -2.129 15.164 1.458 1.00 87.12 83 TRP A O 1
ATOM 627 N N . VAL A 1 84 ? -2.105 13.678 -0.230 1.00 84.44 84 VAL A N 1
ATOM 628 C CA . VAL A 1 84 ? -1.282 14.501 -1.132 1.00 84.44 84 VAL A CA 1
ATOM 629 C C . VAL A 1 84 ? -1.991 14.744 -2.456 1.00 84.44 84 VAL A C 1
ATOM 631 O O . VAL A 1 84 ? -2.749 13.898 -2.923 1.00 84.44 84 VAL A O 1
ATOM 634 N N . THR A 1 85 ? -1.750 15.891 -3.092 1.00 83.50 85 THR A N 1
ATOM 635 C CA . THR A 1 85 ? -2.282 16.118 -4.444 1.00 83.50 85 THR A CA 1
ATOM 636 C C . THR A 1 85 ? -1.565 15.221 -5.461 1.00 83.50 85 THR A C 1
ATOM 638 O O . THR A 1 85 ? -0.418 14.833 -5.217 1.00 83.50 85 THR A O 1
ATOM 641 N N . PRO A 1 86 ? -2.176 14.904 -6.613 1.00 80.00 86 PRO A N 1
ATOM 642 C CA . PRO A 1 86 ? -1.520 14.136 -7.672 1.00 80.00 86 PRO A CA 1
ATOM 643 C C . PRO A 1 86 ? -0.203 14.763 -8.142 1.00 80.00 86 PRO A C 1
ATOM 645 O O . PRO A 1 86 ? 0.758 14.047 -8.404 1.00 80.00 86 PRO A O 1
ATOM 648 N N . GLU A 1 87 ? -0.092 16.095 -8.177 1.00 79.69 87 GLU A N 1
ATOM 649 C CA . GLU A 1 87 ? 1.171 16.764 -8.511 1.00 79.69 87 GLU A CA 1
ATOM 650 C C . GLU A 1 87 ? 2.240 16.538 -7.442 1.00 79.69 87 GLU A C 1
ATOM 652 O O . GLU A 1 87 ? 3.411 16.344 -7.767 1.00 79.69 87 GLU A O 1
ATOM 657 N N . ALA A 1 88 ? 1.858 16.562 -6.161 1.00 78.62 88 ALA A N 1
ATOM 658 C CA . ALA A 1 88 ? 2.778 16.253 -5.073 1.00 78.62 88 ALA A CA 1
ATOM 659 C C . ALA A 1 88 ? 3.232 14.785 -5.134 1.00 78.62 88 ALA A C 1
ATOM 661 O O . ALA A 1 88 ? 4.432 14.533 -5.039 1.00 78.62 88 ALA A O 1
ATOM 662 N N . ALA A 1 89 ? 2.311 13.850 -5.392 1.00 77.75 89 ALA A N 1
ATOM 663 C CA . ALA A 1 89 ? 2.632 12.440 -5.605 1.00 77.75 89 ALA A CA 1
ATOM 664 C C . ALA A 1 89 ? 3.593 12.243 -6.793 1.00 77.75 89 ALA A C 1
ATOM 666 O O . ALA A 1 89 ? 4.605 11.559 -6.653 1.00 77.75 89 ALA A O 1
ATOM 667 N N . ASN A 1 90 ? 3.340 12.902 -7.930 1.00 73.75 90 ASN A N 1
ATOM 668 C CA . ASN A 1 90 ? 4.195 12.828 -9.119 1.00 73.75 90 ASN A CA 1
ATOM 669 C C . ASN A 1 90 ? 5.607 13.372 -8.872 1.00 73.75 90 ASN A C 1
ATOM 671 O O . ASN A 1 90 ? 6.580 12.739 -9.282 1.00 73.75 90 ASN A O 1
ATOM 675 N N . ARG A 1 91 ? 5.744 14.511 -8.179 1.00 74.81 91 ARG A N 1
ATOM 676 C CA . ARG A 1 91 ? 7.066 15.037 -7.793 1.00 74.81 91 ARG A CA 1
ATOM 677 C C . ARG A 1 91 ? 7.804 14.083 -6.859 1.00 74.81 91 ARG A C 1
ATOM 679 O O . ARG A 1 91 ? 9.000 13.861 -7.026 1.00 74.81 91 ARG A O 1
ATOM 686 N N . GLU A 1 92 ? 7.101 13.494 -5.893 1.00 70.88 92 GLU A N 1
ATOM 687 C CA . GLU A 1 92 ? 7.695 12.497 -5.001 1.00 70.88 92 GLU A CA 1
ATOM 688 C C . GLU A 1 92 ? 8.152 11.235 -5.776 1.00 70.88 92 GLU A C 1
ATOM 690 O O . GLU A 1 92 ? 9.269 10.769 -5.555 1.00 70.88 92 GLU A O 1
ATOM 695 N N . LEU A 1 93 ? 7.366 10.731 -6.742 1.00 67.31 93 LEU A N 1
ATOM 696 C CA . LEU A 1 93 ? 7.749 9.604 -7.618 1.00 67.31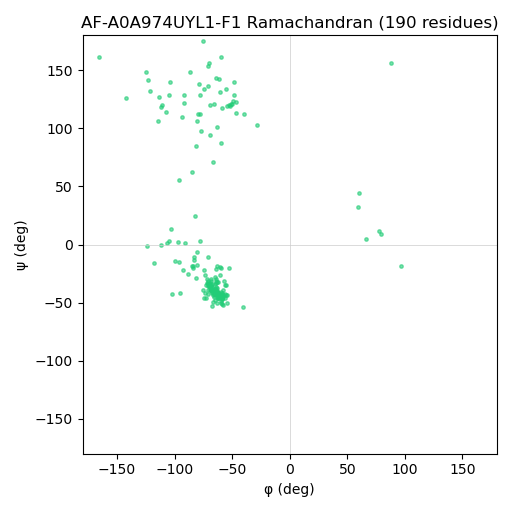 93 LEU A CA 1
ATOM 697 C C . LEU A 1 93 ? 8.974 9.908 -8.493 1.00 67.31 93 LEU A C 1
ATOM 699 O O . LEU A 1 93 ? 9.770 9.018 -8.788 1.00 67.31 93 LEU A O 1
ATOM 703 N N . GLN A 1 94 ? 9.145 11.167 -8.897 1.00 67.62 94 GLN A N 1
ATOM 704 C CA . GLN A 1 94 ? 10.312 11.636 -9.650 1.00 67.62 94 GLN A CA 1
ATOM 705 C C . GLN A 1 94 ? 11.550 11.857 -8.760 1.00 67.62 94 GLN A C 1
ATOM 707 O O . GLN A 1 94 ? 12.599 12.269 -9.251 1.00 67.62 94 GLN A O 1
ATOM 712 N N . GLY A 1 95 ? 11.456 11.551 -7.460 1.00 62.88 95 GLY A N 1
ATOM 713 C CA . GLY A 1 95 ? 12.548 11.692 -6.499 1.00 62.88 95 GLY A CA 1
ATOM 714 C C . GLY A 1 95 ? 12.765 13.125 -6.010 1.00 62.88 95 GLY A C 1
ATOM 715 O O . GLY A 1 95 ? 13.746 13.389 -5.318 1.00 62.88 95 GLY A O 1
ATOM 716 N N . GLU A 1 96 ? 11.861 14.052 -6.334 1.00 53.59 96 GLU A N 1
ATOM 717 C CA . GLU A 1 96 ? 11.960 15.460 -5.935 1.00 53.59 96 GLU A CA 1
ATOM 718 C C . GLU A 1 96 ? 11.425 15.713 -4.517 1.00 53.59 96 GLU A C 1
ATOM 720 O O . GLU A 1 96 ? 11.655 16.778 -3.943 1.00 53.59 96 GLU A O 1
ATOM 725 N N . ALA A 1 97 ? 10.746 14.731 -3.916 1.00 53.06 97 ALA A N 1
ATOM 726 C CA . ALA A 1 97 ? 10.324 14.778 -2.522 1.00 53.06 97 ALA A CA 1
ATOM 727 C C . ALA A 1 97 ? 10.457 13.390 -1.854 1.00 53.06 97 ALA A C 1
ATOM 729 O O . ALA A 1 97 ? 10.002 12.368 -2.359 1.00 53.06 97 ALA A O 1
ATOM 730 N N . ALA A 1 98 ? 11.167 13.353 -0.722 1.00 45.47 98 ALA A N 1
ATOM 731 C CA . ALA A 1 98 ? 11.771 12.154 -0.123 1.00 45.47 98 ALA A CA 1
ATOM 732 C C . ALA A 1 98 ? 10.812 11.280 0.719 1.00 45.47 98 ALA A C 1
ATOM 734 O O . ALA A 1 98 ? 11.243 10.590 1.640 1.00 45.47 98 ALA A O 1
ATOM 735 N N . GLY A 1 99 ? 9.507 11.342 0.457 1.00 50.34 99 GLY A N 1
ATOM 736 C CA . GLY A 1 99 ? 8.486 10.933 1.417 1.00 50.34 99 GLY A CA 1
ATOM 737 C C . GLY A 1 99 ? 8.059 9.457 1.403 1.00 50.34 99 GLY A C 1
ATOM 738 O O . GLY A 1 99 ? 7.589 8.963 2.430 1.00 50.34 99 GLY A O 1
ATOM 739 N N . TRP A 1 100 ? 8.197 8.738 0.285 1.00 55.66 100 TRP A N 1
ATOM 740 C CA . TRP A 1 100 ? 7.650 7.374 0.125 1.00 55.66 100 TRP A CA 1
ATOM 741 C C . TRP A 1 100 ? 8.361 6.292 0.946 1.00 55.66 100 TRP A C 1
ATOM 743 O O . TRP A 1 100 ? 7.889 5.162 1.025 1.00 55.66 100 TRP A O 1
ATOM 753 N N . THR A 1 101 ? 9.511 6.611 1.543 1.00 57.72 101 THR A N 1
ATOM 754 C CA . THR A 1 101 ? 10.340 5.630 2.256 1.00 57.72 101 THR A CA 1
ATOM 755 C C . THR A 1 101 ? 10.254 5.734 3.777 1.00 57.72 101 THR A C 1
ATOM 757 O O . THR A 1 101 ? 10.944 4.988 4.476 1.00 57.72 101 THR A O 1
ATOM 760 N N . GLU A 1 102 ? 9.420 6.631 4.312 1.00 73.44 102 GLU A N 1
ATOM 761 C CA . GLU A 1 102 ? 9.259 6.776 5.759 1.00 73.44 102 GLU A CA 1
ATOM 762 C C . GLU A 1 102 ? 8.539 5.542 6.341 1.00 73.44 102 GLU A C 1
ATOM 764 O O . GLU A 1 102 ? 7.398 5.251 5.968 1.00 73.44 102 GLU A O 1
ATOM 769 N N . PRO A 1 103 ? 9.165 4.790 7.268 1.00 74.25 103 PRO A N 1
ATOM 770 C CA . PRO A 1 103 ? 8.508 3.651 7.892 1.00 74.25 103 PRO A CA 1
ATOM 771 C C . PRO A 1 103 ? 7.242 4.062 8.649 1.00 74.25 103 PRO A C 1
ATOM 773 O O . PRO A 1 103 ? 7.273 4.978 9.465 1.00 74.25 103 PRO A O 1
ATOM 776 N N . GLY A 1 104 ? 6.137 3.347 8.420 1.00 80.44 104 GLY A N 1
ATOM 777 C CA . GLY A 1 104 ? 4.867 3.611 9.105 1.00 80.44 104 GLY A CA 1
ATOM 778 C C . GLY A 1 104 ? 4.089 4.814 8.563 1.00 80.44 104 GLY A C 1
ATOM 779 O O . GLY A 1 104 ? 3.122 5.238 9.196 1.00 80.44 104 GLY A O 1
ATOM 780 N N . ARG A 1 105 ? 4.485 5.346 7.403 1.00 85.94 105 ARG A N 1
ATOM 781 C CA . ARG A 1 105 ? 3.737 6.344 6.639 1.00 85.94 105 ARG A CA 1
ATOM 782 C C . ARG A 1 105 ? 3.064 5.681 5.438 1.00 85.94 105 ARG A C 1
ATOM 784 O O . ARG A 1 105 ? 3.675 4.859 4.765 1.00 85.94 105 ARG A O 1
ATOM 791 N N . VAL A 1 106 ? 1.834 6.092 5.160 1.00 86.69 106 VAL A N 1
ATOM 792 C CA . VAL A 1 106 ? 1.089 5.797 3.935 1.00 86.69 106 VAL A CA 1
ATOM 793 C C . VAL A 1 106 ? 0.685 7.105 3.278 1.00 86.69 106 VAL A C 1
ATOM 795 O O . VAL A 1 106 ? 0.322 8.067 3.958 1.00 86.69 106 VAL A O 1
ATOM 798 N N . VAL A 1 107 ? 0.753 7.134 1.953 1.00 84.75 107 VAL A N 1
ATOM 799 C CA . VAL A 1 107 ? 0.362 8.280 1.139 1.00 84.75 107 VAL A CA 1
ATOM 800 C C . VAL A 1 107 ? -0.862 7.890 0.324 1.00 84.75 107 VAL A C 1
ATOM 802 O O . VAL A 1 107 ? -0.841 6.880 -0.367 1.00 84.75 107 VAL A O 1
ATOM 805 N N . ILE A 1 108 ? -1.927 8.689 0.397 1.00 85.44 108 ILE A N 1
ATOM 806 C CA . ILE A 1 108 ? -3.112 8.514 -0.451 1.00 85.44 108 ILE A CA 1
ATOM 807 C C . ILE A 1 108 ? -3.321 9.790 -1.257 1.00 85.44 108 ILE A C 1
ATOM 809 O O . ILE A 1 108 ? -3.287 10.904 -0.727 1.00 85.44 108 ILE A O 1
ATOM 813 N N . VAL A 1 109 ? -3.539 9.631 -2.560 1.00 84.81 109 VAL A N 1
ATOM 814 C CA . VAL A 1 109 ? -3.743 10.768 -3.454 1.00 84.81 109 VAL A CA 1
ATOM 815 C C . VAL A 1 109 ? -5.145 11.347 -3.245 1.00 84.81 109 VAL A C 1
ATOM 817 O O . VAL A 1 109 ? -6.130 10.613 -3.171 1.00 84.81 109 VAL A O 1
ATOM 820 N N . THR A 1 110 ? -5.257 12.671 -3.136 1.00 83.94 110 THR A N 1
ATOM 821 C CA . THR A 1 110 ? -6.501 13.369 -2.768 1.00 83.94 110 THR A CA 1
ATOM 822 C C . THR A 1 110 ? -7.645 13.205 -3.766 1.00 83.94 110 THR A C 1
ATOM 824 O O . THR A 1 110 ? -8.797 13.431 -3.398 1.00 83.94 110 THR A O 1
ATOM 827 N N . ASP A 1 111 ? -7.352 12.854 -5.016 1.00 81.06 111 ASP A N 1
ATOM 828 C CA . ASP A 1 111 ? -8.349 12.599 -6.060 1.00 81.06 111 ASP A CA 1
ATOM 829 C C . ASP A 1 111 ? -8.792 11.128 -6.129 1.00 81.06 111 ASP A C 1
ATOM 831 O O . ASP A 1 111 ? -9.655 10.802 -6.943 1.00 81.06 111 ASP A O 1
ATOM 835 N N . THR A 1 112 ? -8.271 10.262 -5.247 1.00 80.69 112 THR A N 1
ATOM 836 C CA . THR A 1 112 ? -8.733 8.874 -5.111 1.00 80.69 112 THR A CA 1
ATOM 837 C C . THR A 1 112 ? -10.246 8.872 -4.880 1.00 80.69 112 THR A C 1
ATOM 839 O O . THR A 1 112 ? -10.699 9.432 -3.866 1.00 80.69 112 THR A O 1
ATOM 842 N N . PRO A 1 113 ? -11.044 8.254 -5.776 1.00 82.31 113 PRO A N 1
ATOM 843 C CA . PRO A 1 113 ? -12.482 8.197 -5.590 1.00 82.31 113 PRO A CA 1
ATOM 844 C C . PRO A 1 113 ? -12.827 7.457 -4.306 1.00 82.31 113 PRO A C 1
ATOM 846 O O . PRO A 1 113 ? -12.196 6.463 -3.945 1.00 82.31 113 PRO A O 1
ATOM 849 N N . CYS A 1 114 ? -13.855 7.960 -3.635 1.00 83.44 114 CYS A N 1
ATOM 850 C CA . CYS A 1 114 ? -14.361 7.459 -2.367 1.00 83.44 114 CYS A CA 1
ATOM 851 C C . CYS A 1 114 ? -14.400 5.935 -2.271 1.00 83.44 114 CYS A C 1
ATOM 853 O O . CYS A 1 114 ? -13.836 5.364 -1.343 1.00 83.44 114 CYS A O 1
ATOM 855 N N . GLU A 1 115 ? -15.047 5.282 -3.233 1.00 81.19 115 GLU A N 1
ATOM 856 C CA . GLU A 1 115 ? -15.265 3.838 -3.238 1.00 81.19 115 GLU A CA 1
ATOM 857 C C . GLU A 1 115 ? -13.969 3.010 -3.243 1.00 81.19 115 GLU A C 1
ATOM 859 O O . GLU A 1 115 ? -13.994 1.853 -2.829 1.00 81.19 115 GLU A O 1
ATOM 864 N N . TYR A 1 116 ? -12.837 3.600 -3.639 1.00 83.25 116 TYR A N 1
ATOM 865 C CA . TYR A 1 116 ? -11.542 2.920 -3.693 1.00 83.25 116 TYR A CA 1
ATOM 866 C C . TYR A 1 116 ? -10.647 3.221 -2.499 1.00 83.25 116 TYR A C 1
ATOM 868 O O . TYR A 1 116 ? -9.678 2.499 -2.288 1.00 83.25 116 TYR A O 1
ATOM 876 N N . VAL A 1 117 ? -10.954 4.239 -1.691 1.00 88.44 117 VAL A N 1
ATOM 877 C CA . VAL A 1 117 ? -10.090 4.666 -0.577 1.00 88.44 117 VAL A CA 1
ATOM 878 C C . VAL A 1 117 ? -9.792 3.517 0.375 1.00 88.44 117 VAL A C 1
ATOM 880 O O . VAL A 1 117 ? -8.644 3.343 0.770 1.00 88.44 117 VAL A O 1
ATOM 883 N N . ALA A 1 118 ? -10.802 2.713 0.722 1.00 90.31 118 ALA A N 1
ATOM 884 C CA . ALA A 1 118 ? -10.600 1.603 1.643 1.00 90.31 118 ALA A CA 1
ATOM 885 C C . ALA A 1 118 ? -9.621 0.565 1.071 1.00 90.31 118 ALA A C 1
ATOM 887 O O . ALA A 1 118 ? -8.738 0.068 1.768 1.00 90.31 118 ALA A O 1
ATOM 888 N N . ALA A 1 119 ? -9.755 0.273 -0.221 1.00 88.12 119 ALA A N 1
ATOM 889 C CA . ALA A 1 119 ? -8.901 -0.680 -0.903 1.00 88.12 119 ALA A CA 1
ATOM 890 C C . ALA A 1 119 ? -7.478 -0.130 -1.091 1.00 88.12 119 ALA A C 1
ATOM 892 O O . ALA A 1 119 ? -6.517 -0.850 -0.836 1.00 88.12 119 ALA A O 1
ATOM 893 N N . VAL A 1 120 ? -7.335 1.144 -1.477 1.00 87.44 120 VAL A N 1
ATOM 894 C CA . VAL A 1 120 ? -6.032 1.809 -1.634 1.00 87.44 120 VAL A CA 1
ATOM 895 C C . VAL A 1 120 ? -5.315 1.859 -0.290 1.00 87.44 120 VAL A C 1
ATOM 897 O O . VAL A 1 120 ? -4.165 1.454 -0.197 1.00 87.44 120 VAL A O 1
ATOM 900 N N . ALA A 1 121 ? -6.004 2.248 0.783 1.00 90.94 121 ALA A N 1
ATOM 901 C CA . ALA A 1 121 ? -5.425 2.234 2.121 1.00 90.94 121 ALA A CA 1
ATOM 902 C C . ALA A 1 121 ? -4.940 0.831 2.521 1.00 90.94 121 ALA A C 1
ATOM 904 O O . ALA A 1 121 ? -3.819 0.691 2.998 1.00 90.94 121 ALA A O 1
ATOM 905 N N . ALA A 1 122 ? -5.740 -0.215 2.281 1.00 91.00 122 ALA A N 1
ATOM 906 C CA . ALA A 1 122 ? -5.337 -1.590 2.574 1.00 91.00 122 ALA A CA 1
ATOM 907 C C . ALA A 1 122 ? -4.131 -2.052 1.738 1.00 91.00 122 ALA A C 1
ATOM 909 O O . ALA A 1 122 ? -3.256 -2.737 2.266 1.00 91.00 122 ALA A O 1
ATOM 910 N N . HIS A 1 123 ? -4.057 -1.656 0.464 1.00 91.19 123 HIS A N 1
ATOM 911 C CA . HIS A 1 123 ? -2.897 -1.902 -0.393 1.00 91.19 123 HIS A CA 1
ATOM 912 C C . HIS A 1 123 ? -1.636 -1.274 0.218 1.00 91.19 123 HIS A C 1
ATOM 914 O O . HIS A 1 123 ? -0.646 -1.962 0.464 1.00 91.19 123 HIS A O 1
ATOM 920 N N . GLU A 1 124 ? -1.705 0.006 0.576 1.00 89.62 124 GLU A N 1
ATOM 921 C CA . GLU A 1 124 ? -0.585 0.732 1.174 1.00 89.62 124 GLU A CA 1
ATOM 922 C C . GLU A 1 124 ? -0.194 0.185 2.564 1.00 89.62 124 GLU A C 1
ATOM 924 O O . GLU A 1 124 ? 0.987 0.098 2.911 1.00 89.62 124 GLU A O 1
ATOM 929 N N . PHE A 1 125 ? -1.158 -0.289 3.361 1.00 92.31 125 PHE A N 1
ATOM 930 C CA . PHE A 1 125 ? -0.869 -1.025 4.599 1.00 92.31 125 PHE A CA 1
ATOM 931 C C . PHE A 1 125 ? -0.118 -2.334 4.328 1.00 92.31 125 PHE A C 1
ATOM 933 O O . PHE A 1 125 ? 0.755 -2.711 5.113 1.00 92.31 125 PHE A O 1
ATOM 940 N N . GLY A 1 126 ? -0.375 -2.986 3.192 1.00 90.75 126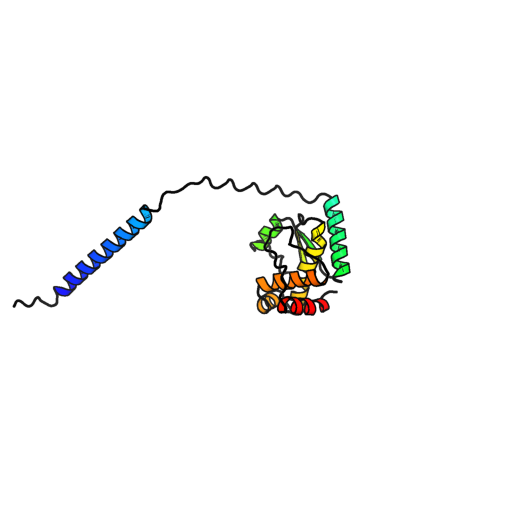 GLY A N 1
ATOM 941 C CA . GLY A 1 126 ? 0.414 -4.114 2.706 1.00 90.75 126 GLY A CA 1
ATOM 942 C C . GLY A 1 126 ? 1.897 -3.762 2.550 1.00 90.75 126 GLY A C 1
ATOM 943 O O . GLY A 1 126 ? 2.755 -4.519 3.010 1.00 90.75 126 GLY A O 1
ATOM 944 N N . HIS A 1 127 ? 2.224 -2.587 2.004 1.00 90.19 127 HIS A N 1
ATOM 945 C CA . HIS A 1 127 ? 3.609 -2.105 1.929 1.00 90.19 127 HIS A CA 1
ATOM 946 C C . HIS A 1 127 ? 4.222 -1.829 3.304 1.00 90.19 127 HIS A C 1
ATOM 948 O O . HIS A 1 127 ? 5.382 -2.175 3.556 1.00 90.19 127 HIS A O 1
ATOM 954 N N . VAL A 1 128 ? 3.446 -1.284 4.243 1.00 90.94 128 VAL A N 1
ATOM 955 C CA . VAL A 1 128 ? 3.906 -1.129 5.631 1.00 90.94 128 VAL A CA 1
ATOM 956 C C . VAL A 1 128 ? 4.189 -2.492 6.269 1.00 90.94 128 VAL A C 1
ATOM 958 O O . VAL A 1 128 ? 5.225 -2.666 6.916 1.00 90.94 128 VAL A O 1
ATOM 961 N N . ALA A 1 129 ? 3.324 -3.483 6.060 1.00 91.81 129 ALA A N 1
ATOM 962 C CA . ALA A 1 129 ? 3.530 -4.838 6.554 1.00 91.81 129 ALA A CA 1
ATOM 963 C C . ALA A 1 129 ? 4.774 -5.490 5.922 1.00 91.81 129 ALA A C 1
ATOM 965 O O . ALA A 1 129 ? 5.553 -6.132 6.631 1.00 91.81 129 ALA A O 1
ATOM 966 N N . GLN A 1 130 ? 5.024 -5.281 4.622 1.00 90.31 130 GLN A N 1
ATOM 967 C CA . GLN A 1 130 ? 6.259 -5.716 3.951 1.00 90.31 130 GLN A CA 1
ATOM 968 C C . GLN A 1 130 ? 7.497 -5.097 4.596 1.00 90.31 130 GLN A C 1
ATOM 970 O O . GLN A 1 130 ? 8.457 -5.811 4.887 1.00 90.31 130 GLN A O 1
ATOM 975 N N . ASN A 1 131 ? 7.459 -3.789 4.852 1.00 89.38 131 ASN A N 1
ATOM 976 C CA . ASN A 1 131 ? 8.529 -3.061 5.521 1.00 89.38 131 ASN A CA 1
ATOM 977 C C . ASN A 1 131 ? 8.794 -3.630 6.926 1.00 89.38 131 ASN A C 1
ATOM 979 O O . ASN A 1 131 ? 9.922 -4.017 7.230 1.00 89.38 131 ASN A O 1
ATOM 983 N N . ARG A 1 132 ? 7.750 -3.792 7.751 1.00 90.50 132 ARG A N 1
ATOM 984 C CA . ARG A 1 132 ? 7.852 -4.395 9.094 1.00 90.50 132 ARG A CA 1
ATOM 985 C C . ARG A 1 132 ? 8.406 -5.821 9.036 1.00 90.50 132 ARG A C 1
ATOM 987 O O . ARG A 1 132 ? 9.288 -6.166 9.818 1.00 90.50 132 ARG A O 1
ATOM 994 N N . SER A 1 133 ? 7.942 -6.629 8.082 1.00 91.88 133 SER A N 1
ATOM 995 C CA . SER A 1 133 ? 8.406 -8.007 7.915 1.00 91.88 133 SER A CA 1
ATOM 996 C C . SER A 1 133 ? 9.852 -8.113 7.435 1.00 91.88 133 SER A C 1
ATOM 998 O O . SER A 1 133 ? 10.493 -9.125 7.719 1.00 91.88 133 SER A O 1
ATOM 1000 N N . ALA A 1 134 ? 10.338 -7.154 6.646 1.00 88.88 134 ALA A N 1
ATOM 1001 C CA . ALA A 1 134 ? 11.689 -7.171 6.095 1.00 88.88 134 ALA A CA 1
ATOM 1002 C C . ALA A 1 134 ? 12.706 -6.428 6.976 1.00 88.88 134 ALA A C 1
ATOM 1004 O O . ALA A 1 134 ? 13.895 -6.704 6.868 1.00 88.88 134 ALA A O 1
ATOM 1005 N N . GLY A 1 135 ? 12.241 -5.516 7.837 1.00 87.44 135 GLY A N 1
ATOM 1006 C CA . GLY A 1 135 ? 13.051 -4.651 8.698 1.00 87.44 135 GLY A CA 1
ATOM 1007 C C . GLY A 1 135 ? 13.305 -3.253 8.121 1.00 87.44 135 GLY A C 1
ATOM 1008 O O . GLY A 1 135 ? 13.640 -2.340 8.872 1.00 87.44 135 GLY A O 1
ATOM 1009 N N . SER A 1 136 ? 13.135 -3.067 6.809 1.00 83.12 136 SER A N 1
ATOM 1010 C CA . SER A 1 136 ? 13.213 -1.771 6.122 1.00 83.12 136 SER A CA 1
ATOM 1011 C C . SER A 1 136 ? 12.630 -1.856 4.701 1.00 83.12 136 SER A C 1
ATOM 1013 O O . SER A 1 136 ? 12.564 -2.941 4.117 1.00 83.12 136 SER A O 1
ATOM 1015 N N . ILE A 1 137 ? 12.277 -0.714 4.096 1.00 80.12 137 ILE A N 1
ATOM 1016 C CA . ILE A 1 137 ? 11.816 -0.651 2.694 1.00 80.12 137 ILE A CA 1
ATOM 1017 C C . ILE A 1 137 ? 12.892 -1.135 1.711 1.00 80.12 137 ILE A C 1
ATOM 1019 O O . ILE A 1 137 ? 12.567 -1.968 0.866 1.00 80.12 137 ILE A O 1
ATOM 1023 N N . PRO A 1 138 ? 14.178 -0.737 1.822 1.00 84.25 138 PRO A N 1
ATOM 1024 C CA . PRO A 1 138 ? 15.222 -1.305 0.973 1.00 84.25 138 PRO A CA 1
ATOM 1025 C C . PRO A 1 138 ? 15.336 -2.828 1.100 1.00 84.25 138 PRO A C 1
ATOM 1027 O O . PRO A 1 138 ? 15.516 -3.506 0.096 1.00 84.25 138 PRO A O 1
ATOM 1030 N N . GLN A 1 139 ? 15.201 -3.394 2.305 1.00 84.19 139 GLN A N 1
ATOM 1031 C CA . GLN A 1 139 ? 15.224 -4.851 2.484 1.00 84.19 139 GLN A CA 1
ATOM 1032 C C . GLN A 1 139 ? 13.985 -5.529 1.894 1.00 84.19 139 GLN A C 1
ATOM 1034 O O . GLN A 1 139 ? 14.113 -6.607 1.318 1.00 84.19 139 GLN A O 1
ATOM 1039 N N . ALA A 1 140 ? 12.806 -4.906 1.988 1.00 84.56 140 ALA A N 1
ATOM 1040 C CA . ALA A 1 140 ? 11.608 -5.390 1.306 1.00 84.56 140 ALA A CA 1
ATOM 1041 C C . ALA A 1 140 ? 11.816 -5.392 -0.217 1.00 84.56 140 ALA A C 1
ATOM 1043 O O . ALA A 1 140 ? 11.572 -6.407 -0.868 1.00 84.56 140 ALA A O 1
ATOM 1044 N N . TYR A 1 141 ? 12.377 -4.312 -0.765 1.00 83.06 141 TYR A N 1
ATOM 1045 C CA . TYR A 1 141 ? 12.724 -4.210 -2.181 1.00 83.06 141 TYR A CA 1
ATOM 1046 C C . TYR A 1 141 ? 13.725 -5.283 -2.610 1.00 83.06 141 TYR A C 1
ATOM 1048 O O . TYR A 1 141 ? 13.514 -5.945 -3.620 1.00 83.06 141 TYR A O 1
ATOM 1056 N N . TRP A 1 142 ? 14.782 -5.515 -1.829 1.00 84.00 142 TRP A N 1
ATOM 1057 C CA . TRP A 1 142 ? 15.744 -6.586 -2.102 1.00 84.00 142 TRP A CA 1
ATOM 1058 C C . TRP A 1 142 ? 15.128 -7.986 -2.017 1.00 84.00 142 TRP A C 1
ATOM 1060 O O . TRP A 1 142 ? 15.556 -8.878 -2.745 1.00 84.00 142 TRP A O 1
ATOM 1070 N N . ARG A 1 143 ? 14.145 -8.194 -1.131 1.00 83.25 143 ARG A N 1
ATOM 1071 C CA . ARG A 1 143 ? 13.478 -9.489 -0.940 1.00 83.25 143 ARG A CA 1
ATOM 1072 C C . ARG A 1 143 ? 12.517 -9.822 -2.076 1.00 83.25 143 ARG A C 1
ATOM 1074 O O . ARG A 1 143 ? 12.488 -10.967 -2.516 1.00 83.25 143 ARG A O 1
ATOM 1081 N N . TYR A 1 144 ? 11.698 -8.859 -2.481 1.00 79.19 144 TYR A N 1
ATOM 1082 C CA . TYR A 1 144 ? 10.604 -9.092 -3.420 1.00 79.19 144 TYR A CA 1
ATOM 1083 C C . TYR A 1 144 ? 10.951 -8.618 -4.835 1.00 79.19 144 TYR A C 1
ATOM 1085 O O . TYR A 1 144 ? 10.686 -9.335 -5.792 1.00 79.19 144 TYR A O 1
ATOM 1093 N N . GLY A 1 145 ? 11.582 -7.452 -4.969 1.00 82.38 145 GLY A N 1
ATOM 1094 C CA . GLY A 1 145 ? 11.633 -6.684 -6.211 1.00 82.38 145 GLY A CA 1
ATOM 1095 C C . GLY A 1 145 ? 10.435 -5.738 -6.337 1.00 82.38 145 GLY A C 1
ATOM 1096 O O . GLY A 1 145 ? 9.391 -5.955 -5.725 1.00 82.38 145 GLY A O 1
ATOM 1097 N N . ALA A 1 146 ? 10.584 -4.669 -7.128 1.00 78.50 146 ALA A N 1
ATOM 1098 C CA . ALA A 1 146 ? 9.576 -3.608 -7.244 1.00 78.50 146 ALA A CA 1
ATOM 1099 C C . ALA A 1 146 ? 8.188 -4.149 -7.621 1.00 78.50 146 ALA A C 1
ATOM 1101 O O . ALA A 1 146 ? 7.194 -3.867 -6.965 1.00 78.50 146 ALA A O 1
ATOM 1102 N N . LYS A 1 147 ? 8.130 -4.969 -8.673 1.00 81.62 147 LYS A N 1
ATOM 1103 C CA . LYS A 1 147 ? 6.874 -5.476 -9.231 1.00 81.62 147 LYS A CA 1
ATOM 1104 C C . LYS A 1 147 ? 6.173 -6.434 -8.270 1.00 81.62 147 LYS A C 1
ATOM 1106 O O . LYS A 1 147 ? 4.955 -6.401 -8.129 1.00 81.62 147 LYS A O 1
ATOM 1111 N N . GLU A 1 148 ? 6.931 -7.306 -7.627 1.00 85.75 148 GLU A N 1
ATOM 1112 C CA . GLU A 1 148 ? 6.412 -8.283 -6.684 1.00 85.75 148 GLU A CA 1
ATOM 1113 C C . GLU A 1 148 ? 5.953 -7.619 -5.381 1.00 85.75 148 GLU A C 1
ATOM 1115 O O . GLU A 1 148 ? 4.975 -8.087 -4.803 1.00 85.75 148 GLU A O 1
ATOM 1120 N N . MET A 1 149 ? 6.578 -6.517 -4.941 1.00 87.50 149 MET A N 1
ATOM 1121 C CA . MET A 1 149 ? 6.074 -5.733 -3.805 1.00 87.50 149 MET A CA 1
ATOM 1122 C C . MET A 1 149 ? 4.651 -5.232 -4.060 1.00 87.50 149 MET A C 1
ATOM 1124 O O . MET A 1 149 ? 3.771 -5.500 -3.243 1.00 87.50 149 MET A O 1
ATOM 1128 N N . GLU A 1 150 ? 4.417 -4.584 -5.201 1.00 85.56 150 GLU A N 1
ATOM 1129 C CA . GLU A 1 150 ? 3.096 -4.079 -5.612 1.00 85.56 150 GLU A CA 1
ATOM 1130 C C . GLU A 1 150 ? 2.054 -5.200 -5.674 1.00 85.56 150 GLU A C 1
ATOM 1132 O O . GLU A 1 150 ? 0.937 -5.075 -5.176 1.00 85.56 150 GLU A O 1
ATOM 1137 N N . ARG A 1 151 ? 2.426 -6.355 -6.239 1.00 87.81 151 ARG A N 1
ATOM 1138 C CA . ARG A 1 151 ? 1.518 -7.505 -6.324 1.00 87.81 151 ARG A CA 1
ATOM 1139 C C . ARG A 1 151 ? 1.194 -8.093 -4.961 1.00 87.81 151 ARG A C 1
ATOM 1141 O O . ARG A 1 151 ? 0.043 -8.411 -4.696 1.00 87.81 151 ARG A O 1
ATOM 1148 N N . VAL A 1 152 ? 2.183 -8.253 -4.086 1.00 89.81 152 VAL A N 1
ATOM 1149 C CA . VAL A 1 152 ? 1.944 -8.778 -2.738 1.00 89.81 152 VAL A CA 1
ATOM 1150 C C . VAL A 1 152 ? 1.074 -7.809 -1.928 1.00 89.81 152 VAL A C 1
ATOM 1152 O O . VAL A 1 152 ? 0.174 -8.271 -1.233 1.00 89.81 152 VAL A O 1
ATOM 1155 N N . ALA A 1 153 ? 1.278 -6.494 -2.053 1.00 89.50 153 ALA A N 1
ATOM 1156 C CA . ALA A 1 153 ? 0.419 -5.475 -1.443 1.00 89.50 153 ALA A CA 1
ATOM 1157 C C . ALA A 1 153 ? -1.018 -5.521 -1.998 1.00 89.50 153 ALA A C 1
ATOM 1159 O O . ALA A 1 153 ? -1.993 -5.488 -1.245 1.00 89.50 153 ALA A O 1
ATOM 1160 N N . GLN A 1 154 ? -1.165 -5.738 -3.305 1.00 88.31 154 GLN A N 1
ATOM 1161 C CA . GLN A 1 154 ? -2.464 -5.950 -3.935 1.00 88.31 154 GLN A CA 1
ATOM 1162 C C . GLN A 1 154 ? -3.187 -7.201 -3.409 1.00 88.31 154 GLN A C 1
ATOM 1164 O O . GLN A 1 154 ? -4.376 -7.168 -3.078 1.00 88.31 154 GLN A O 1
ATOM 1169 N N . CYS A 1 155 ? -2.466 -8.316 -3.298 1.00 89.50 155 CYS A N 1
ATOM 1170 C CA . CYS A 1 155 ? -3.003 -9.569 -2.771 1.00 89.50 155 CYS A CA 1
ATOM 1171 C C . CYS A 1 155 ? -3.322 -9.479 -1.278 1.00 89.50 155 CYS A C 1
ATOM 1173 O O . CYS A 1 155 ? -4.245 -10.142 -0.809 1.00 89.50 155 CYS A O 1
ATOM 1175 N N . PHE A 1 156 ? -2.591 -8.640 -0.544 1.00 91.62 156 PHE A N 1
ATOM 1176 C CA . PHE A 1 156 ? -2.880 -8.322 0.844 1.00 91.62 156 PHE A CA 1
ATOM 1177 C C . PHE A 1 156 ? -4.240 -7.631 0.982 1.00 91.62 156 PHE A C 1
ATOM 1179 O O . PHE A 1 156 ? -5.075 -8.126 1.730 1.00 91.62 156 PHE A O 1
ATOM 1186 N N . ALA A 1 157 ? -4.523 -6.580 0.204 1.00 89.75 157 ALA A N 1
ATOM 1187 C CA . ALA A 1 157 ? -5.847 -5.943 0.198 1.00 89.75 157 ALA A CA 1
ATOM 1188 C C . ALA A 1 157 ? -6.966 -6.934 -0.184 1.00 89.75 157 ALA A C 1
ATOM 1190 O O . ALA A 1 157 ? -8.009 -7.005 0.468 1.00 89.75 157 ALA A O 1
ATOM 1191 N N . THR A 1 158 ? -6.701 -7.782 -1.181 1.00 87.44 158 THR A N 1
ATOM 1192 C CA . THR A 1 158 ? -7.652 -8.800 -1.656 1.00 87.44 158 THR A CA 1
ATOM 1193 C C . THR A 1 158 ? -7.971 -9.853 -0.585 1.00 87.44 158 THR A C 1
ATOM 1195 O O . THR A 1 158 ? -9.085 -10.373 -0.548 1.00 87.44 158 THR A O 1
ATOM 1198 N N . ALA A 1 159 ? -7.039 -10.155 0.328 1.00 88.94 159 ALA A N 1
ATOM 1199 C CA . ALA A 1 159 ? -7.280 -11.077 1.444 1.00 88.94 159 ALA A CA 1
ATOM 1200 C C . ALA A 1 159 ? -8.372 -10.579 2.413 1.00 88.94 159 ALA A C 1
ATOM 1202 O O . ALA A 1 159 ? -8.950 -11.380 3.146 1.00 88.94 159 ALA A O 1
ATOM 1203 N N . PHE A 1 160 ? -8.680 -9.281 2.372 1.00 87.62 160 PHE A N 1
ATOM 1204 C CA . PHE A 1 160 ? -9.752 -8.630 3.122 1.00 87.62 160 PHE A CA 1
ATOM 1205 C C . PHE A 1 160 ? -10.992 -8.310 2.269 1.00 87.62 160 PHE A C 1
ATOM 1207 O O . PHE A 1 160 ? -11.847 -7.542 2.703 1.00 87.62 160 PHE A O 1
ATOM 1214 N N . ASP A 1 161 ? -11.088 -8.875 1.061 1.00 86.56 161 ASP A N 1
ATOM 1215 C CA . ASP A 1 161 ? -12.143 -8.585 0.078 1.00 86.56 161 ASP A CA 1
ATOM 1216 C C . ASP A 1 161 ? -12.197 -7.103 -0.351 1.00 86.56 161 ASP A C 1
ATOM 1218 O O . ASP A 1 161 ? -13.254 -6.539 -0.641 1.00 86.56 161 ASP A O 1
ATOM 1222 N N . LEU A 1 162 ? -11.031 -6.446 -0.382 1.00 82.75 162 LEU A N 1
ATOM 1223 C CA . LEU A 1 162 ? -10.875 -5.072 -0.851 1.00 82.75 162 LEU A CA 1
ATOM 1224 C C . LEU A 1 162 ? -10.170 -5.058 -2.212 1.00 82.75 162 LEU A C 1
ATOM 1226 O O . LEU A 1 162 ? -8.994 -5.406 -2.327 1.00 82.75 162 LEU A O 1
ATOM 1230 N N . HIS A 1 163 ? -10.894 -4.623 -3.244 1.00 75.12 163 HIS A N 1
ATOM 1231 C CA . HIS A 1 163 ? -10.441 -4.629 -4.638 1.00 75.12 163 HIS A CA 1
ATOM 1232 C C . HIS A 1 163 ? -10.221 -3.192 -5.123 1.00 75.12 163 HIS A C 1
ATOM 1234 O O . HIS A 1 163 ? -11.132 -2.369 -5.096 1.00 75.12 163 HIS A O 1
ATOM 1240 N N . THR A 1 164 ? -8.997 -2.873 -5.535 1.00 61.50 164 THR A N 1
ATOM 1241 C CA . THR A 1 164 ? -8.522 -1.501 -5.810 1.00 61.50 164 THR A CA 1
ATOM 1242 C C . THR A 1 164 ? -8.617 -1.071 -7.273 1.00 61.50 164 THR A C 1
ATOM 1244 O O . THR A 1 164 ? -8.953 0.080 -7.530 1.00 61.50 164 THR A O 1
ATOM 1247 N N . TYR A 1 165 ? -8.278 -1.939 -8.239 1.00 54.41 165 TYR A N 1
ATOM 1248 C CA . TYR A 1 165 ? -7.789 -1.454 -9.546 1.00 54.41 165 TYR A CA 1
ATOM 1249 C C . TYR A 1 165 ? -8.539 -1.916 -10.803 1.00 54.41 165 TYR A C 1
ATOM 1251 O O . TYR A 1 165 ? -8.202 -1.432 -11.881 1.00 54.41 165 TYR A O 1
ATOM 1259 N N . GLU A 1 166 ? -9.579 -2.756 -10.729 1.00 48.78 166 GLU A N 1
ATOM 1260 C CA . GLU A 1 166 ? -10.320 -3.156 -11.947 1.00 48.78 166 GLU A CA 1
ATOM 1261 C C . GLU A 1 166 ? -10.961 -1.967 -12.691 1.00 48.78 166 GLU A C 1
ATOM 1263 O O . GLU A 1 166 ? -11.115 -2.005 -13.910 1.00 48.78 166 GLU A O 1
ATOM 1268 N N . ALA A 1 167 ? -11.268 -0.876 -11.984 1.00 40.94 167 ALA A N 1
ATOM 1269 C CA . ALA A 1 167 ? -11.995 0.266 -12.533 1.00 40.94 167 ALA A CA 1
ATOM 1270 C C . ALA A 1 167 ? -11.120 1.439 -13.024 1.00 40.94 167 ALA A C 1
ATOM 1272 O O . ALA A 1 167 ? -11.621 2.288 -13.757 1.00 40.94 167 ALA A O 1
ATOM 1273 N N . TYR A 1 168 ? -9.831 1.508 -12.657 1.00 41.84 168 TYR A N 1
ATOM 1274 C CA . TYR A 1 168 ? -8.979 2.685 -12.932 1.00 41.84 168 TYR A CA 1
ATOM 1275 C C . TYR A 1 168 ? -8.103 2.561 -14.192 1.00 41.84 168 TYR A C 1
ATOM 1277 O O . TYR A 1 168 ? -7.313 3.453 -14.488 1.00 41.84 168 TYR A O 1
ATOM 1285 N N . GLY A 1 169 ? -8.212 1.461 -14.949 1.00 37.88 169 GLY A N 1
ATOM 1286 C CA . GLY A 1 169 ? -7.522 1.286 -16.238 1.00 37.88 169 GLY A CA 1
ATOM 1287 C C . GLY A 1 169 ? -5.988 1.194 -16.170 1.00 37.88 169 GLY A C 1
ATOM 1288 O O . GLY A 1 169 ? -5.336 1.113 -17.211 1.00 37.88 169 GLY A O 1
ATOM 1289 N N . VAL A 1 170 ? -5.402 1.179 -14.970 1.00 44.75 170 VAL A N 1
ATOM 1290 C CA . VAL A 1 170 ? -3.971 0.947 -14.737 1.00 44.75 170 VAL A CA 1
ATOM 1291 C C . VAL A 1 170 ? -3.772 -0.548 -14.507 1.00 44.75 170 VAL A C 1
ATOM 1293 O O . VAL A 1 170 ? -4.493 -1.142 -13.714 1.00 44.75 170 VAL A O 1
ATOM 1296 N N . THR A 1 171 ? -2.835 -1.152 -15.247 1.00 42.53 171 THR A N 1
ATOM 1297 C CA . THR A 1 171 ? -2.548 -2.599 -15.321 1.00 42.53 171 THR A CA 1
ATOM 1298 C C . THR A 1 171 ? -2.897 -3.361 -14.042 1.00 42.53 171 THR A C 1
ATOM 1300 O O . THR A 1 171 ? -2.178 -3.312 -13.045 1.00 42.53 171 THR A O 1
ATOM 1303 N N . VAL A 1 172 ? -4.019 -4.070 -14.096 1.00 50.50 172 VAL A N 1
ATOM 1304 C CA . VAL A 1 172 ? -4.610 -4.746 -12.951 1.00 50.50 172 VAL A CA 1
ATOM 1305 C C . VAL A 1 172 ? -3.869 -6.061 -12.728 1.00 50.50 172 VAL A C 1
ATOM 1307 O O . VAL A 1 172 ? -4.020 -7.010 -13.493 1.00 50.50 172 VAL A O 1
ATOM 1310 N N . TRP A 1 173 ? -3.043 -6.135 -11.688 1.00 58.44 173 TRP A N 1
ATOM 1311 C CA . TRP A 1 173 ? -2.511 -7.413 -11.212 1.00 58.44 173 TRP A CA 1
ATOM 1312 C C . TRP A 1 173 ? -3.521 -8.048 -10.244 1.00 58.44 173 TRP A C 1
ATOM 1314 O O . TRP A 1 173 ? -3.242 -8.198 -9.060 1.00 58.44 173 TRP A O 1
ATOM 1324 N N . THR A 1 174 ? -4.726 -8.363 -10.727 1.00 58.19 174 THR A N 1
ATOM 1325 C CA . THR A 1 174 ? -5.760 -9.071 -9.942 1.00 58.19 174 THR A CA 1
ATOM 1326 C C . THR A 1 174 ? -5.430 -10.547 -9.754 1.00 58.19 174 THR A C 1
ATOM 1328 O O . THR A 1 174 ? -5.827 -11.159 -8.762 1.00 58.19 174 THR A O 1
ATOM 1331 N N . ASP A 1 175 ? -4.652 -11.120 -10.671 1.00 71.31 175 ASP A N 1
ATOM 1332 C CA . ASP A 1 175 ? -4.244 -12.516 -10.603 1.00 71.31 175 ASP A CA 1
ATOM 1333 C C . ASP A 1 175 ? -3.050 -12.699 -9.661 1.00 71.31 175 ASP A C 1
ATOM 1335 O O . ASP A 1 175 ? -1.885 -12.743 -10.064 1.00 71.31 175 ASP A O 1
ATOM 1339 N N . CYS A 1 176 ? -3.355 -12.838 -8.374 1.00 78.12 176 CYS A N 1
ATOM 1340 C CA . CYS A 1 176 ? -2.406 -13.313 -7.377 1.00 78.12 176 CYS A CA 1
ATOM 1341 C C . CYS 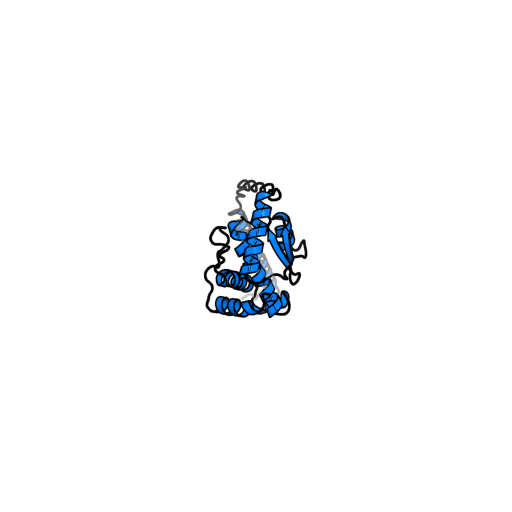A 1 176 ? -2.029 -14.773 -7.660 1.00 78.12 176 CYS A C 1
ATOM 1343 O O . CYS A 1 176 ? -2.898 -15.657 -7.623 1.00 78.12 176 CYS A O 1
ATOM 1345 N N . THR A 1 177 ? -0.743 -15.066 -7.873 1.00 86.44 177 THR A N 1
ATOM 1346 C CA . THR A 1 177 ? -0.289 -16.460 -7.939 1.00 86.44 177 THR A CA 1
ATOM 1347 C C . THR A 1 177 ? -0.245 -17.071 -6.533 1.00 86.44 177 THR A C 1
ATOM 1349 O O . THR A 1 177 ? -0.478 -16.402 -5.521 1.00 86.44 177 THR A O 1
ATOM 1352 N N . GLY A 1 178 ? 0.052 -18.372 -6.441 1.00 87.31 178 GLY A N 1
ATOM 1353 C CA . GLY A 1 178 ? 0.226 -19.037 -5.145 1.00 87.31 178 GLY A CA 1
ATOM 1354 C C . GLY A 1 178 ? 1.312 -18.387 -4.280 1.00 87.31 178 GLY A C 1
ATOM 1355 O O . GLY A 1 178 ? 1.170 -18.352 -3.060 1.00 87.31 178 GLY A O 1
ATOM 1356 N N . TYR A 1 179 ? 2.351 -17.819 -4.904 1.00 89.12 179 TYR A N 1
ATOM 1357 C CA . TYR A 1 179 ? 3.415 -17.112 -4.197 1.00 89.12 179 TYR A CA 1
ATOM 1358 C C . TYR A 1 179 ? 2.910 -15.821 -3.545 1.00 89.12 179 TYR A C 1
ATOM 1360 O O . TYR A 1 179 ? 3.081 -15.653 -2.338 1.00 89.12 179 TYR A O 1
ATOM 1368 N N . GLU A 1 180 ? 2.248 -14.930 -4.293 1.00 89.31 180 GLU A N 1
ATOM 1369 C CA . GLU A 1 180 ? 1.802 -13.652 -3.731 1.00 89.31 180 GLU A CA 1
ATOM 1370 C C . GLU A 1 180 ? 0.709 -13.842 -2.676 1.00 89.31 180 GLU A C 1
ATOM 1372 O O . GLU A 1 180 ? 0.715 -13.136 -1.671 1.00 89.31 180 GLU A O 1
ATOM 1377 N N . LYS A 1 181 ? -0.171 -14.843 -2.833 1.00 89.69 181 LYS A N 1
ATOM 1378 C CA . LYS A 1 181 ? -1.160 -15.201 -1.797 1.00 89.69 181 LYS A CA 1
ATOM 1379 C C . LYS A 1 181 ? -0.497 -15.674 -0.505 1.00 89.69 181 LYS A C 1
ATOM 1381 O O . LYS A 1 181 ? -0.920 -15.274 0.580 1.00 89.69 181 LYS A O 1
ATOM 1386 N N . ALA A 1 182 ? 0.531 -16.517 -0.607 1.00 91.75 182 ALA A N 1
ATOM 1387 C CA . ALA A 1 182 ? 1.267 -16.996 0.558 1.00 91.75 182 ALA A CA 1
ATOM 1388 C C . ALA A 1 182 ? 2.006 -15.843 1.253 1.00 91.75 182 ALA A C 1
ATOM 1390 O O . ALA A 1 182 ? 1.855 -15.664 2.459 1.00 91.75 182 ALA A O 1
ATOM 1391 N N . ALA A 1 183 ? 2.723 -15.016 0.486 1.00 91.69 183 ALA A N 1
ATOM 1392 C CA . ALA A 1 183 ? 3.414 -13.843 1.012 1.00 91.69 183 ALA A CA 1
ATOM 1393 C C . ALA A 1 183 ? 2.437 -12.864 1.685 1.00 91.69 183 ALA A C 1
ATOM 1395 O O . ALA A 1 183 ? 2.671 -12.465 2.819 1.00 91.69 183 ALA A O 1
ATOM 1396 N N . ALA A 1 184 ? 1.308 -12.542 1.047 1.00 91.44 184 ALA A N 1
ATOM 1397 C CA . ALA A 1 184 ? 0.269 -11.691 1.627 1.00 91.44 184 ALA A CA 1
ATOM 1398 C C . ALA A 1 184 ? -0.299 -12.269 2.933 1.00 91.44 184 ALA A C 1
ATOM 1400 O O . ALA A 1 184 ? -0.461 -11.541 3.910 1.00 91.44 184 ALA A O 1
ATOM 1401 N N . SER A 1 185 ? -0.525 -13.584 2.990 1.00 92.69 185 SER A N 1
ATOM 1402 C CA . SER A 1 185 ? -0.996 -14.257 4.209 1.00 92.69 185 SER A CA 1
ATOM 1403 C C . SER A 1 185 ? 0.018 -14.155 5.353 1.00 92.69 185 SER A C 1
ATOM 1405 O O . SER A 1 185 ? -0.364 -13.959 6.504 1.00 92.69 185 SER A O 1
ATOM 1407 N N . GLU A 1 186 ? 1.321 -14.236 5.059 1.00 93.50 186 GLU A N 1
ATOM 1408 C CA . GLU A 1 186 ? 2.366 -14.025 6.067 1.00 93.50 186 GLU A CA 1
ATOM 1409 C C . GLU A 1 186 ? 2.392 -12.591 6.609 1.00 93.50 186 GLU A C 1
ATOM 1411 O O . GLU A 1 186 ? 2.814 -12.386 7.751 1.00 93.50 186 GLU A O 1
ATOM 1416 N N . LEU A 1 187 ? 1.959 -11.609 5.813 1.00 91.88 187 LEU A N 1
ATOM 1417 C CA . LEU A 1 187 ? 1.925 -10.200 6.200 1.00 91.88 187 LEU A CA 1
ATOM 1418 C C . LEU A 1 187 ? 0.794 -9.866 7.178 1.00 91.88 187 LEU A C 1
ATOM 1420 O O . LEU A 1 187 ? 0.928 -8.910 7.936 1.00 91.88 187 LEU A O 1
ATOM 1424 N N . LEU A 1 188 ? -0.264 -10.680 7.246 1.00 90.81 188 LEU A N 1
ATOM 1425 C CA . LEU A 1 188 ? -1.414 -10.462 8.138 1.00 90.81 188 LEU A CA 1
ATOM 1426 C C . LEU A 1 188 ? -1.044 -10.414 9.631 1.00 90.81 188 LEU A C 1
ATOM 1428 O O . LEU A 1 188 ? -1.784 -9.865 10.433 1.00 90.81 188 LEU A O 1
ATOM 1432 N N . LYS A 1 189 ? 0.110 -10.958 10.031 1.00 92.38 189 LYS A N 1
ATOM 1433 C CA . LYS A 1 189 ? 0.602 -10.869 11.421 1.00 92.38 189 LYS A CA 1
ATOM 1434 C C . LYS A 1 189 ? 1.286 -9.537 11.757 1.00 92.38 189 LYS A C 1
ATOM 1436 O O . LYS A 1 189 ? 1.714 -9.344 12.892 1.00 92.38 189 LYS A O 1
ATOM 1441 N N . TRP A 1 190 ? 1.487 -8.679 10.758 1.00 87.44 190 TRP A N 1
ATOM 1442 C CA . TRP A 1 190 ? 2.242 -7.432 10.873 1.00 87.44 190 TRP A CA 1
ATOM 1443 C C . TRP A 1 190 ? 1.366 -6.180 10.865 1.00 87.44 190 TRP A C 1
ATOM 1445 O O . TRP A 1 190 ? 1.926 -5.090 10.960 1.00 87.44 190 TRP A O 1
ATOM 1455 N N . VAL A 1 191 ? 0.044 -6.329 10.789 1.00 84.00 191 VAL A N 1
ATOM 1456 C CA . VAL A 1 191 ? -0.944 -5.268 11.048 1.00 84.00 191 VAL A CA 1
ATOM 1457 C C . VAL A 1 191 ? -1.290 -5.203 12.538 1.00 84.00 191 VAL A C 1
ATOM 1459 O O . VAL A 1 191 ? -1.156 -6.214 13.237 1.00 84.00 191 VAL A O 1
ATOM 1462 N N . ARG A 1 192 ? -1.612 -4.006 13.042 1.00 72.62 192 ARG A N 1
ATOM 1463 C CA . ARG A 1 192 ? -1.816 -3.707 14.473 1.00 72.62 192 ARG A CA 1
ATOM 1464 C C . ARG A 1 192 ? -2.932 -2.710 14.761 1.00 72.62 192 ARG A C 1
ATOM 1466 O O . ARG A 1 192 ? -2.913 -1.619 14.143 1.00 72.62 192 ARG A O 1
#

Nearest PDB structures (foldseek):
  5cwo-assembly2_B  TM=3.409E-01  e=6.130E+00  synthetic construct

Solvent-accessible surface area (backbone atoms only — not comparable to full-atom values): 11027 Å² total; per-residue (Å²): 136,86,82,79,61,85,72,57,58,57,54,57,50,52,52,52,52,55,56,53,53,53,54,54,55,54,53,54,53,54,58,58,63,76,68,60,74,82,77,77,61,75,72,73,75,70,74,75,73,74,83,82,68,80,63,54,71,73,53,49,57,43,36,52,51,27,40,51,52,24,25,66,72,63,37,44,71,81,60,46,76,46,78,35,49,64,67,56,50,51,39,30,75,72,66,77,37,88,64,92,73,48,85,52,56,36,79,45,54,53,80,60,54,52,91,32,31,24,16,48,50,32,22,48,48,28,50,42,16,41,20,68,74,49,73,33,58,68,46,28,40,73,73,55,32,72,70,48,45,56,41,24,11,43,32,30,12,42,75,72,77,28,78,60,40,91,85,72,80,54,88,63,69,76,80,60,49,77,64,31,46,51,54,20,58,66,34,64,79,58,49,77

Secondary structure (DSSP, 8-state):
-----HHHHHHHHHHHHHHHHHHHHHHHHHHHHHS----------PPPPP--PPPPHHHHHHHHHHHHHHHHHHT--S-EEEEE-HHHHHHHHTTSS--TT-TTEEEEETT--HHHHHHHHHHHHHHHHHHHHHSSHHHHHHHH-HHHHHHHHHHHHHTTT---STTS-S-------HHHHHHHHHHGGG--

Sequence (192 aa):
MVFKKPRDWALDLALALTAGIALLAVMMVAVVLATGAPCVADAPERPQEPKITAPGPKVQDCQTRELAKARDITGEHEVRVDWVTPEAANRELQGEAAGWTEPGRVVIVTDTPCEYVAAVAAHEFGHVAQNRSAGSIPQAYWRYGAKEMERVAQCFATAFDLHTYEAYGVTVWTDCTGYEKAAASELLKWVR

=== Feature glossary ===
The record interleaves many kinds of information about one protein. Here is each kind framed as the question it answers.

Q: What known structures does this most resemble?
A: Structural nearest neighbors (via Foldseek easy-search vs the PDB). Reported per hit: target PDB id, E-value, and alignment TM-score. A TM-score above ~0.5 is the conventional threshold for 'same fold'.

Q: Where is each backbone atom in 3D?
A: The mmCIF table is the protein's shape written out atom by atom. For each backbone N, Cα, C, and carbonyl O, it records an (x, y, z) coordinate triple in Å plus the residue type, chain letter, and residue number.

Q: What are the backbone torsion angles?
A: The φ/ψ torsion pair specifies the backbone conformation at each residue. φ rotates about the N–Cα bond, ψ about the Cα–C bond. Steric clashes forbid most of the (φ, ψ) plane — the allowed regions (α-helix basin, β-sheet basin, left-handed helix) are the Ramachandran-allowed regions.

Q: Which residues are buried vs exposed?
A: Solvent-accessible surface area (SASA) is the area in Å² traced out by the centre of a 1.4 Å probe sphere (a water molecule) rolled over the protein's van der Waals surface (Shrake–Rupley / Lee–Richards construction). Buried residues have near-zero SASA; fully exposed residues can exceed 200 Å². The total SASA scales roughly with the number of surface residues.

Q: How confident is the AlphaFold model at each residue?
A: pLDDT is the predicted lDDT-Cα score: AlphaFold's confidence that the local environment of each residue (all inter-atomic distances within 15 Å) is correctly placed. It is a per-residue number between 0 and 100, with higher meaning more reliable.

Q: What does the local fold look like, residue by residue?
A: 3Di is Foldseek's structural alphabet. Each residue is assigned one of twenty discrete states based on how its Cα sits relative to its spatial (not sequential) neighbors. Aligning 3Di strings finds structural homologs roughly as well as full 3D superposition, but orders of magnitude faster.

Q: How big and how compact is the whole molecule?
A: Radius of gyration (Rg) is the root-mean-square distance of Cα atoms from their centroid — a single number for overall size and compactness. A globular domain of N residues has Rg ≈ 2.2·N^0.38 Å; an extended or disordered chain has a much larger Rg. The Cα contact count is the number of residue pairs whose Cα atoms are within 8 Å and are more than four positions apart in sequence — a standard proxy for tertiary packing density. The bounding box is the smallest axis-aligned box enclosing all Cα atoms.

Q: Which residues are in helices, strands, or loops?
A: DSSP 8-state secondary structure assigns each residue one of H (α-helix), G (3₁₀-helix), I (π-helix), E (extended β-strand), B (isolated β-bridge), T (hydrogen-bonded turn), S (bend), or '-' (coil). The assignment is computed from backbone hydrogen-bond geometry via the Kabsch–Sander algorithm.

Q: How mobile is each atom in the crystal?
A: Crystallographic B-factors measure how much each atom's electron density is smeared out, in Å². They rise in mobile loops and surface residues and fall in the buried interior. In AlphaFold models this column is repurposed to hold pLDDT instead.

Q: What if only a Cα trace is available?
A: P-SEA three-state annotation labels each residue as helix, strand, or coil based purely on the geometry of the Cα trace. It serves as a fallback when the full backbone (and thus DSSP) is unavailable.

Q: What family and function is it annotated with?
A: Database cross-references. InterPro integrates a dozen domain/family signature databases into unified entries with residue-range hits. GO terms attach function/process/location labels with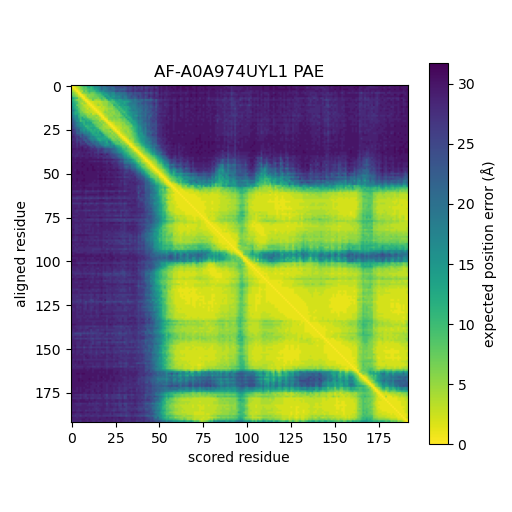 evidence codes. CATH codes position the fold in a four-level structural taxonomy. Organism is the NCBI-taxonomy species name.

Q: Are the domains correctly placed relative to each other?
A: Predicted Aligned Error (PAE) is an AlphaFold confidence matrix: entry (i, j) is the expected error in the position of residue j, in ångströms, when the prediction is superimposed on the true structure at residue i. Low PAE within a block of residues means that block is internally rigid and well-predicted; high PAE between two blocks means their relative placement is uncertain even if each block individually is confident.

Q: What do the diagnostic plots show?
A: Three diagnostic plots accompany the record. The Cα contact map visualizes the tertiary structure as a 2D adjacency matrix (8 Å cutoff, sequence-local cont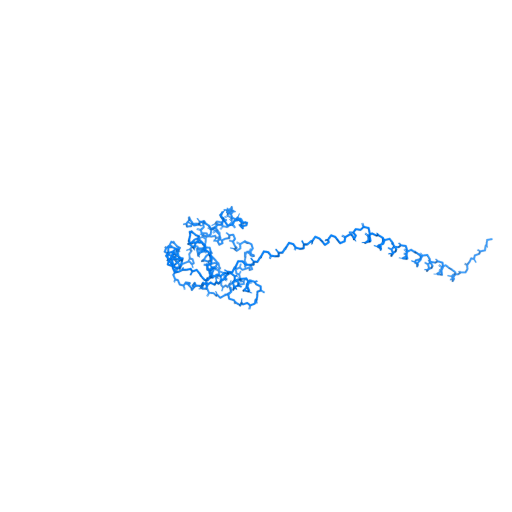acts suppressed). The Ramachandran plot shows the distribution of backbone (φ, ψ) torsions, with points in the α and β basins reflecting secondary structure content. The PAE plot shows AlphaFold's inter-residue confidence as a color matrix.

Q: What is the amino-acid chain?
A: Primary structure: the covalent order of the twenty standard amino acids along the backbone. Two proteins with the same sequence will (almost always) fold to the same structure; two with 30% identity often share a fold but not the details.

Q: What do the rendered images show?
A: The six renders are orthographic views along the three Cartesian axes in both directions. Representation (cartoon, sticks, or surface) and color scheme (sequence-rainbow or by-chain) vary across proteins so the training set covers all the common visualization conventions.